Protein AF-A0AA36NJL8-F1 (afdb_monomer_lite)

Radius of gyration: 35.51 Å; chains: 1; bounding box: 96×66×99 Å

Organism: NCBI:txid2562239

Foldseek 3Di:
DDDDDDDDDDDDDDDDDDDDDPPPDPDPPDPPDPPPPPPVVVVVVVVVVVVVVVVPDDDPPPVNVVVVVPPDPVDPDPPPVVVVVVVVVVVVVVVVVVVVDPPPPDDPCVVVPPDDPDDPDDDPPPDDPPPDPVVVVVVVVVVVVVVVVVVVVVVVVVVVVVVPPPDDDPDDDDPDDDDDPDPDPPPPVVVVVVVVVVVVVVVVVVVVVVVCVVVPDPPPPDPPDVVVVVVVVVVVVVVVVVVVVVVVVVVVVVVVVVVVVVVVVVVVD

Sequence (269 aa):
MAPVMRLADHEVPKPPPRLGKSASVPSPAGPAGPRNVMPMSRRYDVSAEILSREVGKPRPGLQAVLRSMRRPIHEVHGLDAEHWYAAVERARSAERRRRGGVDKRPVPSWNFRGGGPLQPLAGTSRSQASAGPASLRWKLHEQLQRQEQLRRELQELQAENEVDDGQKLPALHDPFASPQYEEGKEMDEEEVLRQLDEQKQVQQRLHEKLQHLLSGRPLEKPHPNPQEQQLLAEHEELDKRLQQQMEEVRSQEEALRRLQEQAQELAAH

Secondary structure (DSSP, 8-state):
----PPPP--PPPPPPP----------------------HHHHHHHHHHHHHHHHTSPPPPHHHHHHHHTS-STT-TT--HHHHHHHHHHHHHHHHHHHT----SPPPTTTTTT-SS--------S------HHHHHHHHHHHHHHHHHHHHHHHHHHHHHHT-TT----------------------HHHHHHHHHHHHHHHHHHHHHHHHHHHTS----PPPPHHHHHHHHHHHHHHHHHHHHHHHHHHHHHHHHHHHHHHHHHHT-

pLDDT: mean 71.88, std 17.55, range [39.81, 98.44]

Structure (mmCIF, N/CA/C/O backbone):
data_AF-A0AA36NJL8-F1
#
_entry.id   AF-A0AA36NJL8-F1
#
loop_
_atom_site.group_PDB
_atom_site.id
_atom_site.type_symbol
_atom_site.label_atom_id
_atom_site.label_alt_id
_atom_site.label_comp_id
_atom_site.label_asym_id
_atom_site.label_entity_id
_atom_site.label_seq_id
_atom_site.pdbx_PDB_ins_code
_atom_site.Cartn_x
_atom_site.Cartn_y
_atom_site.Cartn_z
_atom_site.occupancy
_atom_site.B_iso_or_equiv
_atom_site.auth_seq_id
_atom_site.auth_comp_id
_atom_site.auth_asym_id
_atom_site.auth_atom_id
_atom_site.pdbx_PDB_model_num
ATOM 1 N N . MET A 1 1 ? -61.457 26.945 54.930 1.00 41.75 1 MET A N 1
ATOM 2 C CA . MET A 1 1 ? -60.919 25.713 55.548 1.00 41.75 1 MET A CA 1
ATOM 3 C C . MET A 1 1 ? -61.135 24.578 54.563 1.00 41.75 1 MET A C 1
ATOM 5 O O . MET A 1 1 ? -62.282 24.295 54.254 1.00 41.75 1 MET A O 1
ATOM 9 N N . ALA A 1 2 ? -60.065 24.022 53.992 1.00 39.81 2 ALA A N 1
ATOM 10 C CA . ALA A 1 2 ? -60.139 22.942 53.003 1.00 39.81 2 ALA A CA 1
ATOM 11 C C . ALA A 1 2 ? -59.691 21.614 53.645 1.00 39.81 2 ALA A C 1
ATOM 13 O O . ALA A 1 2 ? -58.756 21.641 54.451 1.00 39.81 2 ALA A O 1
ATOM 14 N N . PRO A 1 3 ? -60.335 20.473 53.336 1.00 58.44 3 PRO A N 1
ATOM 15 C CA . PRO A 1 3 ? -59.998 19.196 53.948 1.00 58.44 3 PRO A CA 1
ATOM 16 C C . PRO A 1 3 ? -58.775 18.562 53.273 1.00 58.44 3 PRO A C 1
ATOM 18 O O . PRO A 1 3 ? -58.681 18.480 52.050 1.00 58.44 3 PRO A O 1
ATOM 21 N N . VAL A 1 4 ? -57.843 18.092 54.101 1.00 59.09 4 VAL A N 1
ATOM 22 C CA . VAL A 1 4 ? -56.654 17.334 53.700 1.00 59.09 4 VAL A CA 1
ATOM 23 C C . VAL A 1 4 ? -57.072 15.890 53.415 1.00 59.09 4 VAL A C 1
ATOM 25 O O . VAL A 1 4 ? -57.457 15.158 54.326 1.00 59.09 4 VAL A O 1
ATOM 28 N N . MET A 1 5 ? -57.009 15.479 52.150 1.00 56.91 5 MET A N 1
ATOM 29 C CA . MET A 1 5 ? -57.207 14.087 51.736 1.00 56.91 5 MET A CA 1
ATOM 30 C C . MET A 1 5 ? -55.935 13.279 52.026 1.00 56.91 5 MET A C 1
ATOM 32 O O . MET A 1 5 ? -54.874 13.558 51.470 1.00 56.91 5 MET A O 1
ATOM 36 N N . ARG A 1 6 ? -56.041 12.284 52.915 1.00 58.75 6 ARG A N 1
ATOM 37 C CA . ARG A 1 6 ? -54.997 11.276 53.157 1.00 58.75 6 ARG A CA 1
ATOM 38 C C . ARG A 1 6 ? -54.969 10.2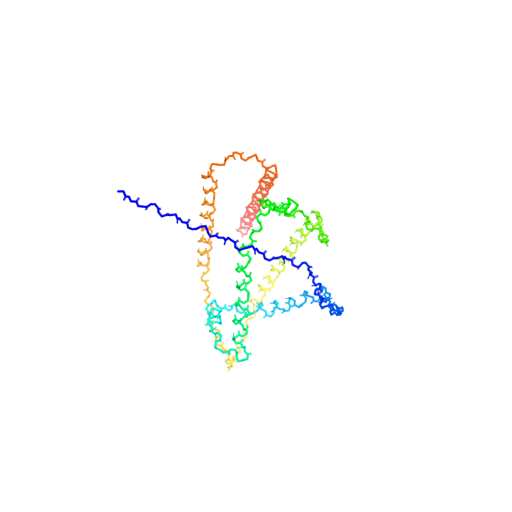89 51.988 1.00 58.75 6 ARG A C 1
ATOM 40 O O . ARG A 1 6 ? -55.984 9.659 51.703 1.00 58.75 6 ARG A O 1
ATOM 47 N N . LEU A 1 7 ? -53.811 10.152 51.343 1.00 56.12 7 LEU A N 1
ATOM 48 C CA . LEU A 1 7 ? -53.540 9.060 50.411 1.00 56.12 7 LEU A CA 1
ATOM 49 C C . LEU A 1 7 ? -53.473 7.736 51.179 1.00 56.12 7 LEU A C 1
ATOM 51 O O . LEU A 1 7 ? -52.820 7.650 52.215 1.00 56.12 7 LEU A O 1
ATOM 55 N N . ALA A 1 8 ? -54.179 6.738 50.655 1.00 58.03 8 ALA A N 1
ATOM 56 C CA . ALA A 1 8 ? -54.191 5.376 51.156 1.00 58.03 8 ALA A CA 1
ATOM 57 C C . ALA A 1 8 ? -52.847 4.684 50.890 1.00 58.03 8 ALA A C 1
ATOM 59 O O . ALA A 1 8 ? -52.315 4.740 49.779 1.00 58.03 8 ALA A O 1
ATOM 60 N N . ASP A 1 9 ? -52.332 4.015 51.918 1.00 56.25 9 ASP A N 1
ATOM 61 C CA . ASP A 1 9 ? -51.156 3.159 51.854 1.00 56.25 9 ASP A CA 1
ATOM 62 C C . ASP A 1 9 ? -51.439 1.954 50.946 1.00 56.25 9 ASP A C 1
ATOM 64 O O . ASP A 1 9 ? -52.259 1.086 51.252 1.00 56.25 9 ASP A O 1
ATOM 68 N N . HIS A 1 10 ? -50.767 1.903 49.795 1.00 57.06 10 HIS A N 1
ATOM 69 C CA . HIS A 1 10 ? -50.763 0.726 48.936 1.00 57.06 10 HIS A CA 1
ATOM 70 C C . HIS A 1 10 ? -49.845 -0.341 49.544 1.00 57.06 10 HIS A C 1
ATOM 72 O O . HIS A 1 10 ? -48.619 -0.248 49.460 1.00 57.06 10 HIS A O 1
ATOM 78 N N . GLU A 1 11 ? -50.447 -1.374 50.136 1.00 58.50 11 GLU A N 1
ATOM 79 C CA . GLU A 1 11 ? -49.746 -2.599 50.517 1.00 58.50 11 GLU A CA 1
ATOM 80 C C . GLU A 1 11 ? -49.084 -3.240 49.288 1.00 58.50 11 GLU A C 1
ATOM 82 O O . GLU A 1 11 ? -49.734 -3.626 48.314 1.00 58.50 11 GLU A O 1
ATOM 87 N N . VAL A 1 12 ? -47.758 -3.353 49.341 1.00 69.75 12 VAL A N 1
ATOM 88 C CA . VAL A 1 12 ? -46.950 -4.036 48.331 1.00 69.75 12 VAL A CA 1
ATOM 89 C C . VAL A 1 12 ? -47.091 -5.551 48.538 1.00 69.75 12 VAL A C 1
ATOM 91 O O . VAL A 1 12 ? -46.728 -6.048 49.608 1.00 69.75 12 VAL A O 1
ATOM 94 N N . PRO A 1 13 ? -47.576 -6.323 47.546 1.00 63.59 13 PRO A N 1
ATOM 95 C CA . PRO A 1 13 ? -47.747 -7.760 47.700 1.00 63.59 13 PRO A CA 1
ATOM 96 C C . PRO A 1 13 ? -46.393 -8.464 47.856 1.00 63.59 13 PRO A C 1
ATOM 98 O O . PRO A 1 13 ? -45.472 -8.317 47.048 1.00 63.59 13 PRO A O 1
ATOM 101 N N . LYS A 1 14 ? -46.292 -9.257 48.924 1.00 69.25 14 LYS A N 1
ATOM 102 C CA . LYS A 1 14 ? -45.127 -10.069 49.285 1.00 69.25 14 LYS A CA 1
ATOM 103 C C . LYS A 1 14 ? -44.847 -11.111 48.185 1.00 69.25 14 LYS A C 1
ATOM 105 O O . LYS A 1 14 ? -45.750 -11.879 47.851 1.00 69.25 14 LYS A O 1
ATOM 110 N N . PRO A 1 15 ? -43.625 -11.186 47.623 1.00 68.94 15 PRO A N 1
ATOM 111 C CA . PRO A 1 15 ? -43.312 -12.174 46.598 1.00 68.94 15 PRO A CA 1
ATOM 112 C C . PRO A 1 15 ? -43.313 -13.597 47.184 1.00 68.94 15 PRO A C 1
ATOM 114 O O . PRO A 1 15 ? -42.881 -13.792 48.327 1.00 68.94 15 PRO A O 1
ATOM 117 N N . PRO A 1 16 ? -43.773 -14.604 46.418 1.00 68.88 16 PRO A N 1
ATOM 118 C CA . PRO A 1 16 ? -43.841 -15.981 46.885 1.00 68.88 16 PRO A CA 1
ATOM 119 C C . PRO A 1 16 ? -42.442 -16.578 47.124 1.00 68.88 16 PRO A C 1
ATOM 121 O O . PRO A 1 16 ? -41.466 -16.177 46.477 1.00 68.88 16 PRO A O 1
ATOM 124 N N . PRO A 1 17 ? -42.329 -17.559 48.038 1.00 65.19 17 PRO A N 1
ATOM 125 C CA . PRO A 1 17 ? -41.069 -18.219 48.342 1.00 65.19 17 PRO A CA 1
ATOM 126 C C . PRO A 1 17 ? -40.540 -18.966 47.113 1.00 65.19 17 PRO A C 1
ATOM 128 O O . PRO A 1 17 ? -41.226 -19.790 46.507 1.00 65.19 17 PRO A O 1
ATOM 131 N N . ARG A 1 18 ? -39.286 -18.679 46.747 1.00 54.22 18 ARG A N 1
ATOM 132 C CA . ARG A 1 18 ? -38.559 -19.389 45.691 1.00 54.22 18 ARG A CA 1
ATOM 133 C C . ARG A 1 18 ? -38.315 -20.832 46.130 1.00 54.22 18 ARG A C 1
ATOM 135 O O . ARG A 1 18 ? -37.421 -21.096 46.929 1.00 54.22 18 ARG A O 1
ATOM 142 N N . LEU A 1 19 ? -39.089 -21.764 45.579 1.00 57.84 19 LEU A N 1
ATOM 143 C CA . LEU A 1 19 ? -38.793 -23.191 45.648 1.00 57.84 19 LEU A CA 1
ATOM 144 C C . LEU A 1 19 ? -37.501 -23.463 44.867 1.00 57.84 19 LEU A C 1
ATOM 146 O O . LEU A 1 19 ? -37.481 -23.512 43.639 1.00 57.84 19 LEU A O 1
ATOM 150 N N . GLY A 1 20 ? -36.402 -23.606 45.605 1.00 54.72 20 GLY A N 1
ATOM 151 C CA . GLY A 1 20 ? -35.158 -24.155 45.093 1.00 54.72 20 GLY A CA 1
ATOM 152 C C . GLY A 1 20 ? -35.353 -25.622 44.726 1.00 54.72 20 GLY A C 1
ATOM 153 O O . GLY A 1 20 ? -35.576 -26.456 45.598 1.00 54.72 20 GLY A O 1
ATOM 154 N N . LYS A 1 21 ? -35.282 -25.915 43.428 1.00 47.66 21 LYS A N 1
ATOM 155 C CA . LYS A 1 21 ? -34.978 -27.227 42.841 1.00 47.66 21 LYS A CA 1
ATOM 156 C C . LYS A 1 21 ? -34.698 -26.995 41.361 1.00 47.66 21 LYS A C 1
ATOM 158 O O . LYS A 1 21 ? -35.569 -27.104 40.506 1.00 47.66 21 LYS A O 1
ATOM 163 N N . SER A 1 22 ? -33.462 -26.609 41.064 1.00 47.53 22 SER A N 1
ATOM 164 C CA . SER A 1 22 ? -32.904 -26.739 39.724 1.00 47.53 22 SER A CA 1
ATOM 165 C C . SER A 1 22 ? -32.832 -28.228 39.400 1.00 47.53 22 SER A C 1
ATOM 167 O O . SER A 1 22 ? -31.864 -28.905 39.745 1.00 47.53 22 SER A O 1
ATOM 169 N N . ALA A 1 23 ? -33.893 -28.742 38.781 1.00 47.00 23 ALA A N 1
ATOM 170 C CA . ALA A 1 23 ? -33.829 -29.976 38.029 1.00 47.00 23 ALA A CA 1
ATOM 171 C C . ALA A 1 23 ? -32.772 -29.770 36.938 1.00 47.00 23 ALA A C 1
ATOM 173 O O . ALA A 1 23 ? -32.955 -28.988 36.006 1.00 47.00 23 ALA A O 1
ATOM 174 N N . SER A 1 24 ? -31.629 -30.419 37.135 1.00 47.50 24 SER A N 1
ATOM 175 C CA . SER A 1 24 ? -30.619 -30.682 36.120 1.00 47.50 24 SER A CA 1
ATOM 176 C C . SER A 1 24 ? -31.322 -31.232 34.880 1.00 47.50 24 SER A C 1
ATOM 178 O O . SER A 1 24 ? -31.696 -32.403 34.848 1.00 47.50 24 SER A O 1
ATOM 180 N N . VAL A 1 25 ? -31.527 -30.386 33.872 1.00 52.81 25 VAL A N 1
ATOM 181 C CA . VAL A 1 25 ? -31.921 -30.833 32.537 1.00 52.81 25 VAL A CA 1
ATOM 182 C C . VAL A 1 25 ? -30.768 -31.697 32.017 1.00 52.81 25 VAL A C 1
ATOM 184 O O . VAL A 1 25 ? -29.655 -31.176 31.899 1.00 52.81 25 VAL A O 1
ATOM 187 N N . PRO A 1 26 ? -30.969 -32.999 31.744 1.00 49.09 26 PRO A N 1
ATOM 188 C CA . PRO A 1 26 ? -29.937 -33.806 31.118 1.00 49.09 26 PRO A CA 1
ATOM 189 C C . PRO A 1 26 ? -29.682 -33.230 29.727 1.00 49.09 26 PRO A C 1
ATOM 191 O O . PRO A 1 26 ? -30.536 -33.268 28.842 1.00 49.09 26 PRO A O 1
ATOM 194 N N . SER A 1 27 ? -28.502 -32.637 29.563 1.00 47.72 27 SER A N 1
ATOM 195 C CA . SER A 1 27 ? -27.972 -32.274 28.255 1.00 47.72 27 SER A CA 1
ATOM 196 C C . SER A 1 27 ? -27.989 -33.535 27.383 1.00 47.72 27 SER A C 1
ATOM 198 O O . SER A 1 27 ? -27.534 -34.578 27.867 1.00 47.72 27 SER A O 1
ATOM 200 N N . PRO A 1 28 ? -28.515 -33.498 26.145 1.00 51.19 28 PRO A N 1
ATOM 201 C CA . PRO A 1 28 ? -28.493 -34.650 25.261 1.00 51.19 28 PRO A CA 1
ATOM 202 C C . PRO A 1 28 ? -27.040 -34.907 24.862 1.00 51.19 28 PRO A C 1
ATOM 204 O O . PRO A 1 28 ? -26.535 -34.388 23.867 1.00 51.19 28 PRO A O 1
ATOM 207 N N . ALA A 1 29 ? -26.353 -35.705 25.674 1.00 46.56 29 ALA A N 1
ATOM 208 C CA . ALA A 1 29 ? -25.107 -36.360 25.334 1.00 46.56 29 ALA A CA 1
ATOM 209 C C . ALA A 1 29 ? -25.419 -37.417 24.268 1.00 46.56 29 ALA A C 1
ATOM 211 O O . ALA A 1 29 ? -25.433 -38.617 24.529 1.00 46.56 29 ALA A O 1
ATOM 212 N N . GLY A 1 30 ? -25.722 -36.956 23.053 1.00 50.03 30 GLY A N 1
ATOM 213 C CA . GLY A 1 30 ? -25.557 -37.790 21.878 1.00 50.03 30 GLY A CA 1
ATOM 214 C C . GLY A 1 30 ? -24.089 -38.220 21.828 1.00 50.03 30 GLY A C 1
ATOM 215 O O . GLY A 1 30 ? -23.217 -37.390 22.116 1.00 50.03 30 GLY A O 1
ATOM 216 N N . PRO A 1 31 ? -23.786 -39.490 21.515 1.00 53.88 31 PRO A N 1
ATOM 217 C CA . PRO A 1 31 ? -22.412 -39.923 21.351 1.00 53.88 31 PRO A CA 1
ATOM 218 C C . PRO A 1 31 ? -21.782 -39.023 20.293 1.00 53.88 31 PRO A C 1
ATOM 220 O O . PRO A 1 31 ? -22.221 -38.987 19.142 1.00 53.88 31 PRO A O 1
ATOM 223 N N . ALA A 1 32 ? -20.789 -38.239 20.709 1.00 53.31 32 ALA A N 1
ATOM 224 C CA . ALA A 1 32 ? -19.940 -37.499 19.802 1.00 53.31 32 ALA A CA 1
ATOM 225 C C . ALA A 1 32 ? -19.190 -38.544 18.974 1.00 53.31 32 ALA A C 1
ATOM 227 O O . ALA A 1 32 ? -18.112 -38.995 19.354 1.00 53.31 32 ALA A O 1
ATOM 228 N N . GLY A 1 33 ? -19.801 -38.966 17.863 1.00 56.34 33 GLY A N 1
ATOM 229 C CA . GLY A 1 33 ? -19.109 -39.711 16.827 1.00 56.34 33 GLY A CA 1
ATOM 230 C C . GLY A 1 33 ? -17.816 -38.967 16.498 1.00 56.34 33 GLY A C 1
ATOM 231 O O . GLY A 1 33 ? -17.786 -37.734 16.632 1.00 56.34 33 GLY A O 1
ATOM 232 N N . PRO A 1 34 ? -16.739 -39.684 16.137 1.00 59.38 34 PRO A N 1
ATOM 233 C CA . PRO A 1 34 ? -15.456 -39.064 15.854 1.00 59.38 34 PRO A CA 1
ATOM 234 C C . PRO A 1 34 ? -15.706 -37.932 14.866 1.00 59.38 34 PRO A C 1
ATOM 236 O O . PRO A 1 34 ? -16.119 -38.163 13.728 1.00 59.38 34 PRO A O 1
ATOM 239 N N . ARG A 1 35 ? -15.553 -36.688 15.339 1.00 59.75 35 ARG A N 1
ATOM 240 C CA . ARG A 1 35 ? -15.648 -35.517 14.476 1.00 59.75 35 ARG A CA 1
ATOM 241 C C . ARG A 1 35 ? -14.639 -35.792 13.382 1.00 59.75 35 ARG A C 1
ATOM 243 O O . ARG A 1 35 ? -13.458 -35.948 13.681 1.00 59.75 35 ARG A O 1
ATOM 250 N N . ASN A 1 36 ? -15.116 -35.936 12.152 1.00 61.06 36 ASN A N 1
ATOM 251 C CA . ASN A 1 36 ? -14.274 -36.192 11.000 1.00 61.06 36 ASN A CA 1
ATOM 252 C C . ASN A 1 36 ? -13.510 -34.889 10.727 1.00 61.06 36 ASN A C 1
ATOM 254 O O . ASN A 1 36 ? -13.901 -34.050 9.918 1.00 61.06 36 ASN A O 1
ATOM 258 N N . VAL A 1 37 ? -12.498 -34.628 11.557 1.00 69.50 37 VAL A N 1
ATOM 259 C CA . VAL A 1 37 ? -11.639 -33.458 11.491 1.00 69.50 37 VAL A CA 1
ATOM 260 C C . VAL A 1 37 ? -10.764 -33.714 10.280 1.00 69.50 37 VAL A C 1
ATOM 262 O O . VAL A 1 37 ? -9.724 -34.355 10.388 1.00 69.50 37 VAL A O 1
ATOM 265 N N . MET A 1 38 ? -11.214 -33.246 9.113 1.00 68.88 38 MET A N 1
ATOM 266 C CA . MET A 1 38 ? -10.410 -33.348 7.900 1.00 68.88 38 MET A CA 1
ATOM 267 C C . MET A 1 38 ? -9.015 -32.767 8.178 1.00 68.88 38 MET A C 1
ATOM 269 O O . MET A 1 38 ? -8.940 -31.698 8.811 1.00 68.88 38 MET A O 1
ATOM 273 N N . PRO A 1 39 ? -7.939 -33.450 7.743 1.00 78.12 39 PRO A N 1
ATOM 274 C CA . PRO A 1 39 ? -6.574 -32.970 7.911 1.00 78.12 39 PRO A CA 1
ATOM 275 C C . PRO A 1 39 ? -6.432 -31.578 7.292 1.00 78.12 39 PRO A C 1
ATOM 277 O O . PRO A 1 39 ? -7.069 -31.276 6.282 1.00 78.12 39 PRO A O 1
ATOM 280 N N . MET A 1 40 ? -5.629 -30.716 7.923 1.00 70.00 40 MET A N 1
ATOM 281 C CA . MET A 1 40 ? -5.522 -29.297 7.550 1.00 70.00 40 MET A CA 1
ATOM 282 C C . MET A 1 40 ? -5.161 -29.098 6.074 1.00 70.00 40 MET A C 1
ATOM 284 O O . MET A 1 40 ? -5.707 -28.188 5.465 1.00 70.00 40 MET A O 1
ATOM 288 N N . SER A 1 41 ? -4.347 -29.978 5.482 1.00 76.19 41 SER A N 1
ATOM 289 C CA . SER A 1 41 ? -4.021 -29.955 4.047 1.00 76.19 41 SER A CA 1
ATOM 290 C C . SER A 1 41 ? -5.272 -29.947 3.164 1.00 76.19 41 SER A C 1
ATOM 292 O O . SER A 1 41 ? -5.468 -29.016 2.392 1.00 76.19 41 SER A O 1
ATOM 294 N N . ARG A 1 42 ? -6.206 -30.877 3.394 1.00 75.06 42 ARG A N 1
ATOM 295 C CA . ARG A 1 42 ? -7.462 -30.953 2.630 1.00 75.06 42 ARG A CA 1
ATOM 296 C C . ARG A 1 42 ? -8.374 -29.743 2.822 1.00 75.06 42 ARG A C 1
ATOM 298 O O . ARG A 1 42 ? -9.209 -29.466 1.970 1.00 75.06 42 ARG A O 1
ATOM 305 N N . ARG A 1 43 ? -8.248 -29.012 3.934 1.00 72.88 43 ARG A N 1
ATOM 306 C CA . ARG A 1 43 ? -9.023 -27.778 4.150 1.00 72.88 43 ARG A CA 1
ATOM 307 C C . ARG A 1 43 ? -8.503 -26.632 3.286 1.00 72.88 43 ARG A C 1
ATOM 309 O O . ARG A 1 43 ? -9.309 -25.818 2.835 1.00 72.88 43 ARG A O 1
ATOM 316 N N . TYR A 1 44 ? -7.189 -26.581 3.056 1.00 78.38 44 TYR A N 1
ATOM 317 C CA . TYR A 1 44 ? -6.587 -25.609 2.147 1.00 78.38 44 TYR A CA 1
ATOM 318 C C . TYR A 1 44 ? -6.974 -25.909 0.704 1.00 78.38 44 TYR A C 1
ATOM 320 O O . TYR A 1 44 ? -7.369 -24.979 0.013 1.00 78.38 44 TYR A O 1
ATOM 328 N N . ASP A 1 45 ? -6.990 -27.181 0.303 1.00 76.62 45 ASP A N 1
ATOM 329 C CA . ASP A 1 45 ? -7.380 -27.580 -1.057 1.00 76.62 45 ASP A CA 1
ATOM 330 C C . ASP A 1 45 ? -8.825 -27.170 -1.378 1.00 76.62 45 ASP A C 1
ATOM 332 O O . ASP A 1 45 ? -9.078 -26.535 -2.395 1.00 76.62 45 ASP A O 1
ATOM 336 N N . VAL A 1 46 ? -9.767 -27.423 -0.461 1.00 73.44 46 VAL A N 1
ATOM 337 C CA . VAL A 1 46 ? -11.172 -27.001 -0.617 1.00 73.44 46 VAL A CA 1
ATOM 338 C C . VAL A 1 46 ? -11.302 -25.476 -0.666 1.00 73.44 46 VAL A C 1
ATOM 340 O O . VAL A 1 46 ? -12.076 -24.940 -1.454 1.00 73.44 46 VAL A O 1
ATOM 343 N N . SER A 1 47 ? -10.544 -24.755 0.162 1.00 70.00 47 SER A N 1
ATOM 344 C CA . SER A 1 47 ? -10.580 -23.286 0.168 1.00 70.00 47 SER A CA 1
ATOM 345 C C . SER A 1 47 ? -9.986 -22.704 -1.118 1.00 70.00 47 SER A C 1
ATOM 347 O O . SER A 1 47 ? -10.543 -21.761 -1.675 1.00 70.00 47 SER A O 1
ATOM 349 N N . ALA A 1 48 ? -8.891 -23.287 -1.610 1.00 75.38 48 ALA A N 1
ATOM 350 C CA . ALA A 1 48 ? -8.261 -22.922 -2.869 1.00 75.38 48 ALA A CA 1
ATOM 351 C C . ALA A 1 48 ? -9.172 -23.234 -4.062 1.00 75.38 48 ALA A C 1
ATOM 353 O O . ALA A 1 48 ? -9.256 -22.419 -4.969 1.00 75.38 48 ALA A O 1
ATOM 354 N N . GLU A 1 49 ? -9.903 -24.351 -4.033 1.00 77.38 49 GLU A N 1
ATOM 355 C CA . GLU A 1 49 ? -10.893 -24.719 -5.049 1.00 77.38 49 GLU A CA 1
ATOM 356 C C . GLU A 1 49 ? -12.094 -23.757 -5.070 1.00 77.38 49 GLU A C 1
ATOM 358 O O . GLU A 1 49 ? -12.574 -23.365 -6.132 1.00 77.38 49 GLU A O 1
ATOM 363 N N . ILE A 1 50 ? -12.582 -23.334 -3.900 1.00 72.38 50 ILE A N 1
ATOM 364 C CA . ILE A 1 50 ? -13.649 -22.327 -3.806 1.00 72.38 50 ILE A CA 1
ATOM 365 C C . ILE A 1 50 ? -13.160 -20.981 -4.351 1.00 72.38 50 ILE A C 1
ATOM 367 O O . ILE A 1 50 ? -13.879 -20.331 -5.106 1.00 72.38 50 ILE A O 1
ATOM 371 N N . LEU A 1 51 ? -11.937 -20.577 -3.999 1.00 69.06 51 LEU A N 1
ATOM 372 C CA . LEU A 1 51 ? -11.342 -19.333 -4.482 1.00 69.06 51 LEU A CA 1
ATOM 373 C C . LEU A 1 51 ? -11.082 -19.383 -5.991 1.00 69.06 51 LEU A C 1
ATOM 375 O O . LEU A 1 51 ? -11.445 -18.448 -6.694 1.00 69.06 51 LEU A O 1
ATOM 379 N N . SER A 1 52 ? -10.534 -20.472 -6.526 1.00 69.88 52 SER A N 1
ATOM 380 C CA . SER A 1 52 ? -10.247 -20.592 -7.961 1.00 69.88 52 SER A CA 1
ATOM 381 C C . SER A 1 52 ? -11.515 -20.590 -8.823 1.00 69.88 52 SER A C 1
ATOM 383 O O . SER A 1 52 ? -11.508 -20.010 -9.906 1.00 69.88 52 SER A O 1
ATOM 385 N N . ARG A 1 53 ? -12.641 -21.120 -8.319 1.00 66.19 53 ARG A N 1
ATOM 386 C CA . ARG A 1 53 ? -13.967 -21.013 -8.968 1.00 66.19 53 ARG A CA 1
ATOM 387 C C . ARG A 1 53 ? -14.512 -19.579 -9.051 1.00 66.19 53 ARG A C 1
ATOM 389 O O . ARG A 1 53 ? -15.447 -19.338 -9.822 1.00 66.19 53 ARG A O 1
ATOM 396 N N . GLU A 1 54 ? -13.972 -18.657 -8.257 1.00 64.12 54 GLU A N 1
ATOM 397 C CA . GLU A 1 54 ? -14.387 -17.249 -8.167 1.00 64.12 54 GLU A CA 1
ATOM 398 C C . GLU A 1 54 ? -13.386 -16.293 -8.844 1.00 64.12 54 GLU A C 1
ATOM 400 O O . GLU A 1 54 ? -13.782 -15.224 -9.299 1.00 64.12 54 GLU A O 1
ATOM 405 N N . VAL A 1 55 ? -12.109 -16.677 -8.972 1.00 63.44 55 VAL A N 1
ATOM 406 C CA . VAL A 1 55 ? -11.020 -15.814 -9.485 1.00 63.44 55 VAL A CA 1
ATOM 407 C C . VAL A 1 55 ? -11.164 -15.445 -10.974 1.00 63.44 55 VAL A C 1
ATOM 409 O O . VAL A 1 55 ? -10.590 -14.451 -11.403 1.00 63.44 55 VAL A O 1
ATOM 412 N N . GLY A 1 56 ? -11.977 -16.165 -11.754 1.00 61.47 56 GLY A N 1
ATOM 413 C CA . GLY A 1 56 ? -12.224 -15.866 -13.176 1.00 61.47 56 GLY A CA 1
ATOM 414 C C . GLY A 1 56 ? -13.590 -15.253 -13.499 1.00 61.47 56 GLY A C 1
ATOM 415 O O . GLY A 1 56 ? -13.888 -15.011 -14.666 1.00 61.47 56 GLY A O 1
ATOM 416 N N . LYS A 1 57 ? -14.460 -15.039 -12.504 1.00 72.31 57 LYS A N 1
ATOM 417 C CA . LYS A 1 57 ? -15.802 -14.492 -12.746 1.00 72.31 57 LYS A CA 1
ATOM 418 C C . LYS A 1 57 ? -15.788 -12.981 -12.517 1.00 72.31 57 LYS A C 1
ATOM 420 O O . LYS A 1 57 ? -15.284 -12.541 -11.482 1.00 72.31 57 LYS A O 1
ATOM 425 N N . PRO A 1 58 ? -16.363 -12.171 -13.425 1.00 70.19 58 PRO A N 1
ATOM 426 C CA . PRO A 1 58 ? -16.499 -10.744 -13.179 1.00 70.19 58 PRO A CA 1
ATOM 427 C C . PRO A 1 58 ? -17.295 -10.549 -11.888 1.00 70.19 58 PRO A C 1
ATOM 429 O O . PRO A 1 58 ? -18.353 -11.160 -11.703 1.00 70.19 58 PRO A O 1
ATOM 432 N N . ARG A 1 59 ? -16.771 -9.720 -10.974 1.00 67.81 59 ARG A N 1
ATOM 433 C CA . ARG A 1 59 ? -17.467 -9.404 -9.722 1.00 67.81 59 ARG A CA 1
ATOM 434 C C . ARG A 1 59 ? -18.876 -8.925 -10.079 1.00 67.81 59 ARG A C 1
ATOM 436 O O . ARG A 1 59 ? -18.993 -7.999 -10.886 1.00 67.81 59 ARG A O 1
ATOM 443 N N . PRO A 1 60 ? -19.943 -9.523 -9.519 1.00 71.25 60 PRO A N 1
ATOM 444 C CA . PRO A 1 60 ? -21.292 -9.095 -9.843 1.00 71.25 60 PRO A CA 1
ATOM 445 C C . PRO A 1 60 ? -21.415 -7.614 -9.493 1.00 71.25 60 PRO A C 1
ATOM 447 O O . PRO A 1 60 ? -21.109 -7.206 -8.370 1.00 71.25 60 PRO A O 1
ATOM 450 N N . GLY A 1 61 ? -21.827 -6.803 -10.470 1.00 77.69 61 GLY A N 1
ATOM 451 C CA . GLY A 1 61 ? -21.980 -5.368 -10.266 1.00 77.69 61 GLY A CA 1
ATOM 452 C C . GLY A 1 61 ? -22.864 -5.100 -9.049 1.00 77.69 61 GLY A C 1
ATOM 453 O O . GLY A 1 61 ? -23.829 -5.829 -8.801 1.00 77.69 61 GLY A O 1
ATOM 454 N N . LEU A 1 62 ? -22.558 -4.050 -8.284 1.00 71.12 62 LEU A N 1
ATOM 455 C CA . LEU A 1 62 ? -23.272 -3.727 -7.044 1.00 71.12 62 LEU A CA 1
ATOM 456 C C . LEU A 1 62 ? -24.796 -3.697 -7.251 1.00 71.12 62 LEU A C 1
ATOM 458 O O . LEU A 1 62 ? -25.544 -4.178 -6.407 1.00 71.12 62 LEU A O 1
ATOM 462 N N . GLN A 1 63 ? -25.270 -3.220 -8.405 1.00 70.62 63 GLN A N 1
ATOM 463 C CA . GLN A 1 63 ? -26.693 -3.255 -8.749 1.00 70.62 63 GLN A CA 1
ATOM 464 C C . GLN A 1 63 ? -27.274 -4.667 -8.909 1.00 70.62 63 GLN A C 1
ATOM 466 O O . GLN A 1 63 ? -28.432 -4.871 -8.554 1.00 70.62 63 GLN A O 1
ATOM 471 N N . ALA A 1 64 ? -26.515 -5.638 -9.422 1.00 71.69 64 ALA A N 1
ATOM 472 C CA . ALA A 1 64 ? -26.954 -7.027 -9.548 1.00 71.69 64 ALA A CA 1
ATOM 473 C C . ALA A 1 64 ? -27.091 -7.688 -8.168 1.00 71.69 64 ALA A C 1
ATOM 475 O O . ALA A 1 64 ? -28.100 -8.338 -7.897 1.00 71.69 64 ALA A O 1
ATOM 476 N N . VAL A 1 65 ? -26.134 -7.432 -7.269 1.00 70.44 65 VAL A N 1
ATOM 477 C CA . VAL A 1 65 ? -26.198 -7.863 -5.861 1.00 70.44 65 VAL A CA 1
ATOM 478 C C . VAL A 1 65 ? -27.358 -7.178 -5.139 1.00 70.44 65 VAL A C 1
ATOM 480 O O . VAL A 1 65 ? -28.147 -7.820 -4.456 1.00 70.44 65 VAL A O 1
ATOM 483 N N . LEU A 1 66 ? -27.533 -5.870 -5.326 1.00 70.31 66 LEU A N 1
ATOM 484 C CA . LEU A 1 66 ? -28.660 -5.152 -4.740 1.00 70.31 66 LEU A CA 1
ATOM 485 C C . LEU A 1 66 ? -29.996 -5.638 -5.311 1.00 70.31 66 LEU A C 1
ATOM 487 O O . LEU A 1 66 ? -30.950 -5.720 -4.554 1.00 70.31 66 LEU A O 1
ATOM 491 N N . ARG A 1 67 ? -30.095 -5.999 -6.598 1.00 66.25 67 ARG A N 1
ATOM 492 C CA . ARG A 1 67 ? -31.305 -6.612 -7.179 1.00 66.25 67 ARG A CA 1
ATOM 493 C C . ARG A 1 67 ? -31.587 -7.996 -6.602 1.00 66.25 67 ARG A C 1
ATOM 495 O O . ARG A 1 67 ? -32.750 -8.287 -6.340 1.00 66.25 67 ARG A O 1
ATOM 502 N N . SER A 1 68 ? -30.567 -8.829 -6.384 1.00 63.56 68 SER A N 1
ATOM 503 C CA . SER A 1 68 ? -30.754 -10.146 -5.763 1.00 63.56 68 SER A CA 1
ATOM 504 C C . SER A 1 68 ? -31.155 -10.027 -4.291 1.00 63.56 68 SER A C 1
ATOM 506 O O . SER A 1 68 ? -32.051 -10.742 -3.855 1.00 63.56 68 SER A O 1
ATOM 508 N N . MET A 1 69 ? -30.594 -9.060 -3.556 1.00 60.00 69 MET A N 1
ATOM 509 C CA . MET A 1 69 ? -31.006 -8.745 -2.182 1.00 60.00 69 MET A CA 1
ATOM 510 C C . MET A 1 69 ? 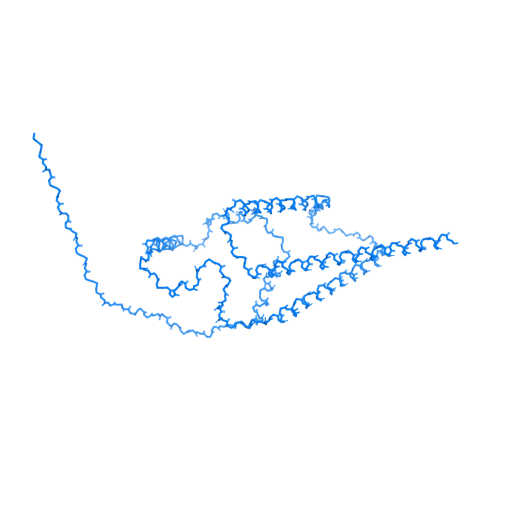-32.358 -8.020 -2.094 1.00 60.00 69 MET A C 1
ATOM 512 O O . MET A 1 69 ? -33.019 -8.087 -1.063 1.00 60.00 69 MET A O 1
ATOM 516 N N . ARG A 1 70 ? -32.768 -7.306 -3.152 1.00 60.44 70 ARG A N 1
ATOM 517 C CA . ARG A 1 70 ? -34.062 -6.609 -3.252 1.00 60.44 70 ARG A CA 1
ATOM 518 C C . ARG A 1 70 ? -35.201 -7.511 -3.705 1.00 60.44 70 ARG A C 1
ATOM 520 O O . ARG A 1 70 ? -36.333 -7.035 -3.689 1.00 60.44 70 ARG A O 1
ATOM 527 N N . ARG A 1 71 ? -34.955 -8.770 -4.096 1.00 53.81 71 ARG A N 1
ATOM 528 C CA . ARG A 1 71 ? -36.061 -9.724 -4.235 1.00 53.81 71 ARG A CA 1
ATOM 529 C C . ARG A 1 71 ? -36.694 -9.887 -2.853 1.00 53.81 71 ARG A C 1
ATOM 531 O O . ARG A 1 71 ? -36.012 -10.346 -1.936 1.00 53.81 71 ARG A O 1
ATOM 538 N N . PRO A 1 72 ? -37.969 -9.508 -2.671 1.00 53.34 72 PRO A N 1
ATOM 539 C CA . PRO A 1 72 ? -38.688 -9.892 -1.474 1.00 53.34 72 PRO A CA 1
ATOM 540 C C . PRO A 1 72 ? -38.685 -11.420 -1.399 1.00 53.34 72 PRO A C 1
ATOM 542 O O . PRO A 1 72 ? -38.665 -12.094 -2.428 1.00 53.34 72 PRO A O 1
ATOM 545 N N . ILE A 1 73 ? -38.764 -11.973 -0.192 1.00 57.97 73 ILE A N 1
ATOM 546 C CA . ILE A 1 73 ? -38.966 -13.406 0.089 1.00 57.97 73 ILE A CA 1
ATOM 547 C C . ILE A 1 73 ? -40.400 -13.832 -0.335 1.00 57.97 73 ILE A C 1
ATOM 549 O O . ILE A 1 73 ? -41.087 -14.585 0.339 1.00 57.97 73 ILE A O 1
ATOM 553 N N . HIS A 1 74 ? -40.913 -13.267 -1.423 1.00 51.28 74 HIS A N 1
ATOM 554 C CA . HIS A 1 74 ? -42.076 -13.718 -2.164 1.00 51.28 74 HIS A CA 1
ATOM 555 C C . HIS A 1 74 ? -41.434 -14.472 -3.337 1.00 51.28 74 HIS A C 1
ATOM 557 O O . HIS A 1 74 ? -40.962 -13.858 -4.279 1.00 51.28 74 HIS A O 1
ATOM 563 N N . GLU A 1 75 ? -41.142 -15.759 -3.322 1.00 54.25 75 GLU A N 1
ATOM 564 C CA . GLU A 1 75 ? -41.789 -16.905 -2.722 1.00 54.25 75 GLU A CA 1
ATOM 565 C C . GLU A 1 75 ? -40.678 -17.958 -2.602 1.00 54.25 75 GLU A C 1
ATOM 567 O O . GLU A 1 75 ? -40.251 -18.539 -3.599 1.00 54.25 75 GLU A O 1
ATOM 572 N N . VAL A 1 76 ? -40.141 -18.206 -1.406 1.00 54.69 76 VAL A N 1
ATOM 573 C CA . VAL A 1 76 ? -39.413 -19.466 -1.208 1.00 54.69 76 VAL A CA 1
ATOM 574 C C . VAL A 1 76 ? -40.486 -20.498 -0.902 1.00 54.69 76 VAL A C 1
ATOM 576 O O . VAL A 1 76 ? -40.921 -20.619 0.242 1.00 54.69 76 VAL A O 1
ATOM 579 N N . HIS A 1 77 ? -40.988 -21.176 -1.939 1.00 51.62 77 HIS A N 1
ATOM 580 C CA . HIS A 1 77 ? -41.945 -22.269 -1.773 1.00 51.62 77 HIS A CA 1
ATOM 581 C C . HIS A 1 77 ? -41.400 -23.267 -0.740 1.00 51.62 77 HIS A C 1
ATOM 583 O O . HIS A 1 77 ? -40.351 -23.874 -0.946 1.00 51.62 77 HIS A O 1
ATOM 589 N N . GLY A 1 78 ? -42.099 -23.397 0.392 1.00 61.56 78 GLY A N 1
ATOM 590 C CA . GLY A 1 78 ? -41.736 -24.302 1.488 1.00 61.56 78 GLY A CA 1
ATOM 591 C C . GLY A 1 78 ? -41.097 -23.647 2.716 1.00 61.56 78 GLY A C 1
ATOM 592 O O . GLY A 1 78 ? -40.849 -24.343 3.698 1.00 61.56 78 GLY A O 1
ATOM 593 N N . LEU A 1 79 ? -40.853 -22.333 2.711 1.00 60.12 79 LEU A N 1
ATOM 594 C CA . LEU A 1 79 ? -40.425 -21.624 3.917 1.00 60.12 79 LEU A CA 1
ATOM 595 C C . LEU A 1 79 ? -41.666 -21.189 4.697 1.00 60.12 79 LEU A C 1
ATOM 597 O O . LEU A 1 79 ? -42.366 -20.257 4.307 1.00 60.12 79 LEU A O 1
ATOM 601 N N . ASP A 1 80 ? -41.953 -21.906 5.782 1.00 74.69 80 ASP A N 1
ATOM 602 C CA . ASP A 1 80 ? -43.041 -21.574 6.693 1.00 74.69 80 ASP A CA 1
ATOM 603 C C . ASP A 1 80 ? -42.746 -20.224 7.364 1.00 74.69 80 ASP A C 1
ATOM 605 O O . ASP A 1 80 ? -41.953 -20.105 8.309 1.00 74.69 80 ASP A O 1
ATOM 609 N N . ALA A 1 81 ? -43.351 -19.182 6.797 1.00 69.62 81 ALA A N 1
ATOM 610 C CA . ALA A 1 81 ? -43.146 -17.808 7.210 1.00 69.62 81 ALA A CA 1
ATOM 611 C C . ALA A 1 81 ? -43.497 -17.621 8.691 1.00 69.62 81 ALA A C 1
ATOM 613 O O . ALA A 1 81 ? -42.790 -16.897 9.392 1.00 69.62 81 ALA A O 1
ATOM 614 N N . GLU A 1 82 ? -44.518 -18.317 9.199 1.00 76.06 82 GLU A N 1
ATOM 615 C CA . GLU A 1 82 ? -44.926 -18.220 10.601 1.00 76.06 82 GLU A CA 1
ATOM 616 C C . GLU A 1 82 ? -43.830 -18.731 11.536 1.00 76.06 82 GLU A C 1
ATOM 618 O O . GLU A 1 82 ? -43.489 -18.065 12.518 1.00 76.06 82 GLU A O 1
ATOM 623 N N . HIS A 1 83 ? -43.198 -19.857 11.199 1.00 77.38 83 HIS A N 1
ATOM 624 C CA . HIS A 1 83 ? -42.081 -20.389 11.980 1.00 77.38 83 HIS A CA 1
ATOM 625 C C . HIS A 1 83 ? -40.867 -19.456 11.970 1.00 77.38 83 HIS A C 1
ATOM 627 O O . HIS A 1 83 ? -40.207 -19.284 13.004 1.00 77.38 83 HIS A O 1
ATOM 633 N N . TRP A 1 84 ? -40.582 -18.821 10.831 1.00 76.62 84 TRP A N 1
ATOM 634 C CA . TRP A 1 84 ? -39.507 -17.837 10.729 1.00 76.62 84 TRP A CA 1
ATOM 635 C C . TRP A 1 84 ? -39.803 -16.591 11.572 1.00 76.62 84 TRP A C 1
ATOM 637 O O . TRP A 1 84 ? -38.977 -16.204 12.404 1.00 76.62 84 TRP A O 1
ATOM 647 N N . TYR A 1 85 ? -41.000 -16.011 11.450 1.00 79.38 85 TYR A N 1
ATOM 648 C CA . TYR A 1 85 ? -41.421 -14.869 12.264 1.00 79.38 85 TYR A CA 1
ATOM 649 C C . TYR A 1 85 ? -41.413 -15.204 13.762 1.00 79.38 85 TYR A C 1
ATOM 651 O O . TYR A 1 85 ? -40.918 -14.409 14.563 1.00 79.38 85 TYR A O 1
ATOM 659 N N . ALA A 1 86 ? -41.855 -16.403 14.153 1.00 79.31 86 ALA A N 1
ATOM 660 C CA . ALA A 1 86 ? -41.811 -16.871 15.537 1.00 79.31 86 ALA A CA 1
ATOM 661 C C . ALA A 1 86 ? -40.374 -17.060 16.059 1.00 79.31 86 ALA A C 1
ATOM 663 O O . ALA A 1 86 ? -40.092 -16.805 17.234 1.00 79.31 86 ALA A O 1
ATOM 664 N N . ALA A 1 87 ? -39.435 -17.506 15.220 1.00 75.38 87 ALA A N 1
ATOM 665 C CA . ALA A 1 87 ? -38.018 -17.582 15.579 1.00 75.38 87 ALA A CA 1
ATOM 666 C C . ALA A 1 87 ? -37.401 -16.183 15.752 1.00 75.38 87 ALA A C 1
ATOM 668 O O . ALA A 1 87 ? -36.700 -15.935 16.738 1.00 75.38 87 ALA A O 1
ATOM 669 N N . VAL A 1 88 ? -37.717 -15.253 14.848 1.00 78.00 88 VAL A N 1
ATOM 670 C CA . VAL A 1 88 ? -37.261 -13.858 14.913 1.00 78.00 88 VAL A CA 1
ATOM 671 C C . VAL A 1 88 ? -37.814 -13.148 16.152 1.00 78.00 88 VAL A C 1
ATOM 673 O O . VAL A 1 88 ? -37.053 -12.493 16.865 1.00 78.00 88 VAL A O 1
ATOM 676 N N . GLU A 1 89 ? -39.100 -13.307 16.478 1.00 87.50 89 GLU A N 1
ATOM 677 C CA . GLU A 1 89 ? -39.673 -12.733 17.704 1.00 87.50 89 GLU A CA 1
ATOM 678 C C . GLU A 1 89 ? -39.085 -13.361 18.971 1.00 87.50 89 GLU A C 1
ATOM 680 O O . GLU A 1 89 ? -38.772 -12.640 19.920 1.00 87.50 89 GLU A O 1
ATOM 685 N N . ARG A 1 90 ? -38.819 -14.676 18.991 1.00 83.44 90 ARG A N 1
ATOM 686 C CA . ARG A 1 90 ? -38.091 -15.308 20.108 1.00 83.44 90 ARG A CA 1
ATOM 687 C C . ARG A 1 90 ? -36.703 -14.696 20.300 1.00 83.44 90 ARG A C 1
ATOM 689 O O . ARG A 1 90 ? -36.338 -14.389 21.436 1.00 83.44 90 ARG A O 1
ATOM 696 N N . ALA A 1 91 ? -35.959 -14.464 19.218 1.00 80.31 91 ALA A N 1
ATOM 697 C CA . ALA A 1 91 ? -34.643 -13.829 19.277 1.00 80.31 91 ALA A CA 1
ATOM 698 C C . ALA A 1 91 ? -34.724 -12.373 19.772 1.00 80.31 91 ALA A C 1
ATOM 700 O O . ALA A 1 91 ? -33.995 -11.990 20.688 1.00 80.31 91 ALA A O 1
ATOM 701 N N . ARG A 1 92 ? -35.662 -11.570 19.248 1.00 84.25 92 ARG A N 1
ATOM 702 C CA . ARG A 1 92 ? -35.889 -10.189 19.716 1.00 84.25 92 ARG A CA 1
ATOM 703 C C . ARG A 1 92 ? -36.335 -10.132 21.174 1.00 84.25 92 ARG A C 1
ATOM 705 O O . ARG A 1 92 ? -35.918 -9.240 21.907 1.00 84.25 92 ARG A O 1
ATOM 712 N N . SER A 1 93 ? -37.190 -11.054 21.605 1.00 77.56 93 SER A N 1
ATOM 713 C CA . SER A 1 93 ? -37.650 -11.156 22.993 1.00 77.56 93 SER A CA 1
ATOM 714 C C . SER A 1 93 ? -36.500 -11.527 23.934 1.00 77.56 93 SER A C 1
ATOM 716 O O . SER A 1 93 ? -36.342 -10.912 24.989 1.00 77.56 93 SER A O 1
ATOM 718 N N . ALA A 1 94 ? -35.629 -12.458 23.528 1.00 75.31 94 ALA A N 1
ATOM 719 C CA . ALA A 1 94 ? -34.414 -12.792 24.269 1.00 75.31 94 ALA A CA 1
ATOM 720 C C . ALA A 1 94 ? -33.455 -11.594 24.386 1.00 75.31 94 ALA A C 1
ATOM 722 O O . ALA A 1 94 ? -32.931 -11.332 25.468 1.00 75.31 94 ALA A O 1
ATOM 723 N N . GLU A 1 95 ? -33.278 -10.823 23.313 1.00 75.19 95 GLU A N 1
ATOM 724 C CA . GLU A 1 95 ? -32.430 -9.627 23.316 1.00 75.19 95 GLU A CA 1
ATOM 725 C C . GLU A 1 95 ? -33.011 -8.501 24.188 1.00 75.19 95 GLU A C 1
ATOM 727 O O . GLU A 1 95 ? -32.295 -7.879 24.976 1.00 75.19 95 GLU A O 1
ATOM 732 N N . ARG A 1 96 ? -34.334 -8.292 24.145 1.00 78.75 96 ARG A N 1
ATOM 733 C CA . ARG A 1 96 ? -35.030 -7.361 25.051 1.00 78.75 96 ARG A CA 1
ATOM 734 C C . ARG A 1 96 ? -34.818 -7.731 26.522 1.00 78.75 96 ARG A C 1
ATOM 736 O O . ARG A 1 96 ? -34.590 -6.845 27.342 1.00 78.75 96 ARG A O 1
ATOM 743 N N . ARG A 1 97 ? -34.815 -9.028 26.855 1.00 70.06 97 ARG A N 1
ATOM 744 C CA . ARG A 1 97 ? -34.505 -9.514 28.214 1.00 70.06 97 ARG A CA 1
ATOM 745 C C . ARG A 1 97 ? -33.044 -9.280 28.614 1.00 70.06 97 ARG A C 1
ATOM 747 O O . ARG A 1 97 ? -32.786 -9.043 29.788 1.00 70.06 97 ARG A O 1
ATOM 754 N N . ARG A 1 98 ? -32.099 -9.303 27.667 1.00 68.19 98 ARG A N 1
ATOM 755 C CA . ARG A 1 98 ? -30.677 -9.004 27.926 1.00 68.19 98 ARG A CA 1
ATOM 756 C C . ARG A 1 98 ? -30.431 -7.520 28.187 1.00 68.19 98 ARG A C 1
ATOM 758 O O . ARG A 1 98 ? -29.693 -7.186 29.106 1.00 68.19 98 ARG A O 1
ATOM 765 N N . ARG A 1 99 ? -31.097 -6.627 27.446 1.00 62.50 99 ARG A N 1
ATOM 766 C CA . ARG A 1 99 ? -30.941 -5.170 27.620 1.00 62.50 99 ARG A CA 1
ATOM 767 C C . ARG A 1 99 ? -31.447 -4.637 28.967 1.00 62.50 99 ARG A C 1
ATOM 769 O O . ARG A 1 99 ? -30.964 -3.605 29.414 1.00 62.50 99 ARG A O 1
ATOM 776 N N . GLY A 1 100 ? -32.380 -5.330 29.624 1.00 58.84 100 GLY A N 1
ATOM 777 C CA . GLY A 1 100 ? -32.883 -4.961 30.958 1.00 58.84 100 GLY A CA 1
ATOM 778 C C . GLY A 1 100 ? -32.085 -5.533 32.138 1.00 58.84 100 GLY A C 1
ATOM 779 O O . GLY A 1 100 ? -32.341 -5.160 33.280 1.00 58.84 100 GLY A O 1
ATOM 780 N N . GLY A 1 101 ? -31.135 -6.436 31.882 1.00 55.41 101 GLY A N 1
ATOM 781 C CA . GLY A 1 101 ? -30.379 -7.165 32.899 1.00 55.41 101 GLY A CA 1
ATOM 782 C C . GLY A 1 101 ? -28.899 -6.805 32.904 1.00 55.41 101 GLY A C 1
ATOM 783 O O . GLY A 1 101 ? -28.062 -7.697 32.807 1.00 55.41 101 GLY A O 1
ATOM 784 N N . VAL A 1 102 ? -28.556 -5.518 33.005 1.00 58.06 102 VAL A N 1
ATOM 785 C CA . VAL A 1 102 ? -27.204 -5.152 33.450 1.00 58.06 102 VAL A CA 1
ATOM 786 C C . VAL A 1 102 ? -27.148 -5.512 34.930 1.00 58.06 102 VAL A C 1
ATOM 788 O O . VAL A 1 102 ? -27.760 -4.835 35.758 1.00 58.06 102 VAL A O 1
ATOM 791 N N . ASP A 1 103 ? -26.505 -6.633 35.256 1.00 57.78 103 ASP A N 1
ATOM 792 C CA . ASP A 1 103 ? -26.251 -7.012 36.642 1.00 57.78 103 ASP A CA 1
ATOM 793 C C . ASP A 1 103 ? -25.536 -5.840 37.332 1.00 57.78 103 ASP A C 1
ATOM 795 O O . ASP A 1 103 ? -24.421 -5.477 36.964 1.00 57.78 103 ASP A O 1
ATOM 799 N N . LYS A 1 104 ? -26.220 -5.187 38.282 1.00 60.56 104 LYS A N 1
ATOM 800 C CA . LYS A 1 104 ? -25.673 -4.041 39.028 1.00 60.56 104 LYS A CA 1
ATOM 801 C C . LYS A 1 104 ? -24.620 -4.466 40.045 1.00 60.56 104 LYS A C 1
ATOM 803 O O . LYS A 1 104 ? -24.011 -3.606 40.679 1.00 60.56 104 LYS A O 1
ATOM 808 N N . ARG A 1 105 ? -24.443 -5.772 40.268 1.00 70.62 105 ARG A N 1
ATOM 809 C CA . ARG A 1 105 ? -23.358 -6.260 41.113 1.00 70.62 105 ARG A CA 1
ATOM 810 C C . ARG A 1 105 ? -22.039 -5.807 40.485 1.00 70.62 105 ARG A C 1
ATOM 812 O O . ARG A 1 105 ? -21.887 -5.925 39.270 1.00 70.62 105 ARG A O 1
ATOM 819 N N . PRO A 1 106 ? -21.087 -5.295 41.281 1.00 65.81 106 PRO A N 1
ATOM 820 C CA . PRO A 1 106 ? -19.756 -5.026 40.766 1.00 65.81 106 PRO A CA 1
ATOM 821 C C . PRO A 1 106 ? -19.226 -6.336 40.187 1.00 65.81 106 PRO A C 1
ATOM 823 O O . PRO A 1 106 ? -19.108 -7.335 40.899 1.00 65.81 106 PRO A O 1
ATOM 826 N N . VAL A 1 107 ? -18.986 -6.357 38.876 1.00 60.53 107 VAL A N 1
ATOM 827 C CA . VAL A 1 107 ? -18.406 -7.527 38.221 1.00 60.53 107 VAL A CA 1
ATOM 828 C C . VAL A 1 107 ? -17.062 -7.775 38.914 1.00 60.53 107 VAL A C 1
ATOM 830 O O . VAL A 1 107 ? -16.254 -6.845 38.996 1.00 60.53 107 VAL A O 1
ATOM 833 N N . PRO A 1 108 ? -16.815 -8.979 39.460 1.00 60.97 108 PRO A N 1
ATOM 834 C CA . PRO A 1 108 ? -15.572 -9.258 40.157 1.00 60.97 108 PRO A CA 1
ATOM 835 C C . PRO A 1 108 ? -14.394 -8.941 39.233 1.00 60.97 108 PRO A C 1
ATOM 837 O O . PRO A 1 108 ? -14.360 -9.364 38.075 1.00 60.97 108 PRO A O 1
ATOM 840 N N . SER A 1 109 ? -13.436 -8.176 39.760 1.00 59.72 109 SER A N 1
ATOM 841 C CA . SER A 1 109 ? -12.300 -7.574 39.043 1.00 59.72 109 SER A CA 1
ATOM 842 C C . SER A 1 109 ? -11.409 -8.575 38.296 1.00 59.72 109 SER A C 1
ATOM 844 O O . SER A 1 109 ? -10.593 -8.180 37.466 1.00 59.72 109 SER A O 1
ATOM 846 N N . TRP A 1 110 ? -11.603 -9.875 38.524 1.00 60.22 110 TRP A N 1
ATOM 847 C CA . TRP A 1 110 ? -11.036 -10.955 37.723 1.00 60.22 110 TRP A CA 1
ATOM 848 C C . TRP A 1 110 ? -11.445 -10.885 36.238 1.00 60.22 110 TRP A C 1
ATOM 850 O O . TRP A 1 110 ? -10.592 -11.065 35.374 1.00 60.22 110 TRP A O 1
ATOM 860 N N . ASN A 1 111 ? -12.704 -10.553 35.917 1.00 55.34 111 ASN A N 1
ATOM 861 C CA . ASN A 1 111 ? -13.180 -10.494 34.523 1.00 55.34 111 ASN A CA 1
ATOM 862 C C . ASN A 1 111 ? -12.717 -9.234 33.768 1.00 55.34 111 ASN A C 1
ATOM 864 O O . ASN A 1 111 ? -12.797 -9.189 32.544 1.00 55.34 111 ASN A O 1
ATOM 868 N N . PHE A 1 112 ? -12.215 -8.221 34.480 1.00 52.09 112 PHE A N 1
ATOM 869 C CA . PHE A 1 112 ? -11.714 -6.975 33.892 1.00 52.09 112 PHE A CA 1
ATOM 870 C C . PHE A 1 112 ? -10.199 -6.946 33.688 1.00 52.09 112 PHE A C 1
ATOM 872 O O . PHE A 1 112 ? -9.671 -5.956 33.186 1.00 52.09 112 PHE A O 1
ATOM 879 N N . ARG A 1 113 ? -9.487 -8.044 33.966 1.00 55.00 113 ARG A N 1
ATOM 880 C CA . ARG A 1 113 ? -8.067 -8.159 33.594 1.00 55.00 113 ARG A CA 1
ATOM 881 C C . ARG A 1 113 ? -7.823 -8.189 32.073 1.00 55.00 113 ARG A C 1
ATOM 883 O O . ARG A 1 113 ? -6.669 -8.201 31.671 1.00 55.00 113 ARG A O 1
ATOM 890 N N . GLY A 1 114 ? -8.869 -8.163 31.238 1.00 46.31 114 GLY A N 1
ATOM 891 C CA . GLY A 1 114 ? -8.763 -8.194 29.773 1.00 46.31 114 GLY A CA 1
ATOM 892 C C . GLY A 1 114 ? -9.402 -7.024 29.013 1.00 46.31 114 GLY A C 1
ATOM 893 O O . GLY A 1 114 ? -9.701 -7.203 27.838 1.00 46.31 114 GLY A O 1
ATOM 894 N N . GLY A 1 115 ? -9.671 -5.866 29.632 1.00 42.97 115 GLY A N 1
ATOM 895 C CA . GLY A 1 115 ? -10.427 -4.808 28.939 1.00 42.97 115 GLY A CA 1
ATOM 896 C C . GLY A 1 115 ? -10.264 -3.381 29.458 1.00 42.97 115 GLY A C 1
ATOM 897 O O . GLY A 1 115 ? -11.244 -2.645 29.502 1.00 42.97 115 GLY A O 1
ATOM 898 N N . GLY A 1 116 ? -9.049 -2.986 29.847 1.00 50.19 116 GLY A N 1
ATOM 899 C CA . GLY A 1 116 ? -8.635 -1.580 29.728 1.00 50.19 116 GLY A CA 1
ATOM 900 C C . GLY A 1 116 ? -8.449 -1.204 28.247 1.00 50.19 116 GLY A C 1
ATOM 901 O O . GLY A 1 116 ? -8.453 -2.101 27.400 1.00 50.19 116 GLY A O 1
ATOM 902 N N . PRO A 1 117 ? -8.318 0.090 27.902 1.00 48.56 117 PRO A N 1
ATOM 903 C CA . PRO A 1 117 ? -8.275 0.545 26.513 1.00 48.56 117 PRO A CA 1
ATOM 904 C C . PRO A 1 117 ? -7.164 -0.176 25.739 1.00 48.56 117 PRO A C 1
ATOM 906 O O . PRO A 1 117 ? -5.993 -0.021 26.063 1.00 48.56 117 PRO A O 1
ATOM 909 N N . LEU A 1 118 ? -7.579 -0.993 24.763 1.00 53.41 118 LEU A N 1
ATOM 910 C CA . LEU A 1 118 ? -6.810 -1.535 23.636 1.00 53.41 118 LEU A CA 1
ATOM 911 C C . LEU A 1 118 ? -5.289 -1.613 23.861 1.00 53.41 118 LEU A C 1
ATOM 913 O O . LEU A 1 118 ? -4.520 -0.925 23.197 1.00 53.41 118 LEU A O 1
ATOM 917 N N . GLN A 1 119 ? -4.850 -2.492 24.762 1.00 49.75 119 GLN A N 1
ATOM 918 C CA . GLN A 1 119 ? -3.503 -3.050 24.664 1.00 49.75 119 GLN A CA 1
ATOM 919 C C . GLN A 1 119 ? -3.566 -4.326 23.813 1.00 49.75 119 GLN A C 1
ATOM 921 O O . GLN A 1 119 ? -4.507 -5.112 23.977 1.00 49.75 119 GLN A O 1
ATOM 926 N N . PRO A 1 120 ? -2.611 -4.546 22.889 1.00 46.28 120 PRO A N 1
ATOM 927 C CA . PRO A 1 120 ? -2.55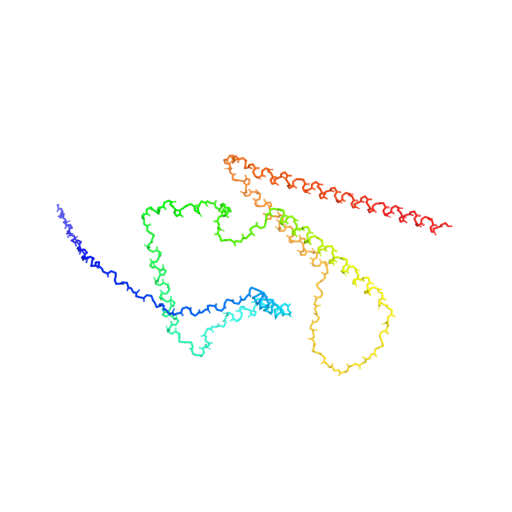5 -5.768 22.102 1.00 46.28 120 PRO A CA 1
ATOM 928 C C . PRO A 1 120 ? -2.454 -6.972 23.042 1.00 46.28 120 PRO A C 1
ATOM 930 O O . PRO A 1 120 ? -1.628 -7.015 23.952 1.00 46.28 120 PRO A O 1
ATOM 933 N N . LEU A 1 121 ? -3.354 -7.930 22.832 1.00 44.22 121 LEU A N 1
ATOM 934 C CA . LEU A 1 121 ? -3.541 -9.128 23.641 1.00 44.22 121 LEU A CA 1
ATOM 935 C C . LEU A 1 121 ? -2.246 -9.966 23.689 1.00 44.22 121 LEU A C 1
ATOM 937 O O . LEU A 1 121 ? -1.985 -10.788 22.812 1.00 44.22 121 LEU A O 1
ATOM 941 N N . ALA A 1 122 ? -1.447 -9.799 24.740 1.00 46.41 122 ALA A N 1
ATOM 942 C CA . ALA A 1 122 ? -0.471 -10.797 25.146 1.00 46.41 122 ALA A CA 1
ATOM 943 C C . ALA A 1 122 ? -1.209 -11.889 25.936 1.00 46.41 122 ALA A C 1
ATOM 945 O O . ALA A 1 122 ? -1.686 -11.646 27.043 1.00 46.41 122 ALA A O 1
ATOM 946 N N . GLY A 1 123 ? -1.311 -13.095 25.371 1.00 43.75 123 GLY A N 1
ATOM 947 C CA . GLY A 1 123 ? -1.612 -14.289 26.168 1.00 43.75 123 GLY A CA 1
ATOM 948 C C . GLY A 1 123 ? -2.903 -15.050 25.876 1.00 43.75 123 GLY A C 1
ATOM 949 O O . GLY A 1 123 ? -3.366 -15.777 26.751 1.00 43.75 123 GLY A O 1
ATOM 950 N N . THR A 1 124 ? -3.448 -15.019 24.655 1.00 46.47 124 THR A N 1
ATOM 951 C CA . THR A 1 124 ? -4.161 -16.210 24.150 1.00 46.47 124 THR A CA 1
ATOM 952 C C . THR A 1 124 ? -3.153 -17.338 23.938 1.00 46.47 124 THR A C 1
ATOM 954 O O . THR A 1 124 ? -2.694 -17.602 22.832 1.00 46.47 124 THR A O 1
ATOM 957 N N . SER A 1 125 ? -2.810 -18.026 25.022 1.00 45.19 125 SER A N 1
ATOM 958 C CA . SER A 1 125 ? -2.138 -19.322 25.035 1.00 45.19 125 SER A CA 1
ATOM 959 C C . SER A 1 125 ? -3.122 -20.414 24.604 1.00 45.19 125 SER A C 1
ATOM 961 O O . SER A 1 125 ? -3.518 -21.298 25.357 1.00 45.19 125 SER A O 1
ATOM 963 N N . ARG A 1 126 ? -3.515 -20.366 23.330 1.00 42.84 126 ARG A N 1
ATOM 964 C CA . ARG A 1 126 ? -3.669 -21.588 22.545 1.00 42.84 126 ARG A CA 1
ATOM 965 C C . ARG A 1 126 ? -2.378 -21.716 21.771 1.00 42.84 126 ARG A C 1
ATOM 967 O O . ARG A 1 126 ? -2.054 -20.812 21.016 1.00 42.84 126 ARG A O 1
ATOM 974 N N . SER A 1 127 ? -1.662 -22.806 22.005 1.00 46.16 127 SER A N 1
ATOM 975 C CA . SER A 1 127 ? -0.400 -23.183 21.380 1.00 46.16 127 SER A CA 1
ATOM 976 C C . SER A 1 127 ? -0.444 -23.058 19.851 1.00 46.16 127 SER A C 1
ATOM 978 O O . SER A 1 127 ? -0.647 -24.032 19.135 1.00 46.16 127 SER A O 1
ATOM 980 N N . GLN A 1 128 ? -0.265 -21.849 19.336 1.00 46.75 128 GLN A N 1
ATOM 981 C CA . GLN A 1 128 ? 0.373 -21.620 18.059 1.00 46.75 128 GLN A CA 1
ATOM 982 C C . GLN A 1 128 ? 1.808 -21.291 18.409 1.00 46.75 128 GLN A C 1
ATOM 984 O O . GLN A 1 128 ? 2.065 -20.352 19.160 1.00 46.75 128 GLN A O 1
ATOM 989 N N . ALA A 1 129 ? 2.727 -22.117 17.925 1.00 48.56 129 ALA A N 1
ATOM 990 C CA . ALA A 1 129 ? 4.143 -21.826 17.961 1.00 48.56 129 ALA A CA 1
ATOM 991 C C . ALA A 1 129 ? 4.354 -20.436 17.346 1.00 48.56 129 ALA A C 1
ATOM 993 O O . ALA A 1 129 ? 4.320 -20.277 16.126 1.00 48.56 129 ALA A O 1
ATOM 994 N N . SER A 1 130 ? 4.504 -19.418 18.195 1.00 46.78 130 SER A N 1
ATOM 995 C CA . SER A 1 130 ? 4.964 -18.105 17.781 1.00 46.78 130 SER A CA 1
ATOM 996 C C . SER A 1 130 ? 6.393 -18.316 17.317 1.00 46.78 130 SER A C 1
ATOM 998 O O . SER A 1 130 ? 7.321 -18.414 18.123 1.00 46.78 130 SER A O 1
ATOM 1000 N N . ALA A 1 131 ? 6.554 -18.503 16.014 1.00 55.75 131 ALA A N 1
ATOM 1001 C CA . ALA A 1 131 ? 7.859 -18.546 15.401 1.00 55.75 131 ALA A CA 1
ATOM 1002 C C . ALA A 1 131 ? 8.544 -17.223 15.781 1.00 55.75 131 ALA A C 1
ATOM 1004 O O . ALA A 1 131 ? 7.993 -16.153 15.523 1.00 55.75 131 ALA A O 1
ATOM 1005 N N . GLY A 1 132 ? 9.650 -17.309 16.526 1.00 68.38 132 GLY A N 1
ATOM 1006 C CA . GLY A 1 132 ? 10.272 -16.149 17.165 1.00 68.38 132 GLY A CA 1
ATOM 1007 C C . GLY A 1 132 ? 10.647 -15.049 16.163 1.00 68.38 132 GLY A C 1
ATOM 1008 O O . GLY A 1 132 ? 10.595 -15.269 14.953 1.00 68.38 132 GLY A O 1
ATOM 1009 N N . PRO A 1 133 ? 11.092 -13.872 16.631 1.00 67.38 133 PRO A N 1
ATOM 1010 C CA . PRO A 1 133 ? 11.465 -12.754 15.757 1.00 67.38 133 PRO A CA 1
ATOM 1011 C C . PRO A 1 133 ? 12.481 -13.143 14.665 1.00 67.38 133 PRO A C 1
ATOM 1013 O O . PRO A 1 133 ? 12.431 -12.613 13.559 1.00 67.38 133 PRO A O 1
ATOM 1016 N N . ALA A 1 134 ? 13.336 -14.139 14.920 1.00 65.88 134 ALA A N 1
ATOM 1017 C CA . ALA A 1 134 ? 14.227 -14.724 13.917 1.00 65.88 134 ALA A CA 1
ATOM 1018 C C . ALA A 1 134 ? 13.482 -15.417 12.754 1.00 65.88 134 ALA A C 1
ATOM 1020 O O . ALA A 1 134 ? 13.892 -15.303 11.604 1.00 65.88 134 ALA A O 1
ATOM 1021 N N . SER A 1 135 ? 12.359 -16.087 13.022 1.00 76.62 135 SER A N 1
ATOM 1022 C CA . SER A 1 135 ? 11.537 -16.722 11.987 1.00 76.62 135 SER A CA 1
ATOM 1023 C C . SER A 1 135 ? 10.747 -15.707 11.163 1.00 76.62 135 SER A C 1
ATOM 1025 O O . SER A 1 135 ? 10.555 -15.925 9.971 1.00 76.62 135 SER A O 1
ATOM 1027 N N . LEU A 1 136 ? 10.330 -14.585 11.757 1.00 74.00 136 LEU A N 1
ATOM 1028 C CA . LEU A 1 136 ? 9.724 -13.487 10.997 1.00 74.00 136 LEU A CA 1
ATOM 1029 C C . LEU A 1 136 ? 10.741 -12.831 10.059 1.00 74.00 136 LEU A C 1
ATOM 1031 O O . LEU A 1 136 ? 10.419 -12.587 8.902 1.00 74.00 136 LEU A O 1
ATOM 1035 N N . ARG A 1 137 ? 11.982 -12.626 10.520 1.00 81.19 137 ARG A N 1
ATOM 1036 C CA . ARG A 1 137 ? 13.081 -12.127 9.677 1.00 81.19 137 ARG A CA 1
ATOM 1037 C C . ARG A 1 137 ? 13.406 -13.085 8.532 1.00 81.19 137 ARG A C 1
ATOM 1039 O O . ARG A 1 137 ? 13.554 -12.636 7.402 1.00 81.19 137 ARG A O 1
ATOM 1046 N N . TRP A 1 138 ? 13.447 -14.390 8.807 1.00 84.44 138 TRP A N 1
ATOM 1047 C CA . TRP A 1 138 ? 13.619 -15.411 7.771 1.00 84.44 138 TRP A CA 1
ATOM 1048 C C . TRP A 1 138 ? 12.489 -15.372 6.737 1.00 84.44 138 TRP A C 1
ATOM 1050 O O . TRP A 1 138 ? 12.762 -15.298 5.547 1.00 84.44 138 TRP A O 1
ATOM 1060 N N . LYS A 1 139 ? 11.225 -15.333 7.180 1.00 89.06 139 LYS A N 1
ATOM 1061 C CA . LYS A 1 139 ? 10.066 -15.248 6.277 1.00 89.06 139 LYS A CA 1
ATOM 1062 C C . LYS A 1 139 ? 10.047 -13.968 5.448 1.00 89.06 139 LYS A C 1
ATOM 1064 O O . LYS A 1 139 ? 9.645 -14.014 4.293 1.00 89.06 139 LYS A O 1
ATOM 1069 N N . LEU A 1 140 ? 10.474 -12.839 6.016 1.00 91.75 140 LEU A N 1
ATOM 1070 C CA . LEU A 1 140 ? 10.597 -11.582 5.278 1.00 91.75 140 LEU A CA 1
ATOM 1071 C C . LEU A 1 140 ? 11.671 -11.688 4.189 1.00 91.75 140 LEU A C 1
ATOM 1073 O O . LEU A 1 140 ? 11.444 -11.262 3.061 1.00 91.75 140 LEU A O 1
ATOM 1077 N N . HIS A 1 141 ? 12.816 -12.292 4.512 1.00 93.44 141 HIS A N 1
ATOM 1078 C CA . HIS A 1 141 ? 13.890 -12.514 3.549 1.00 93.44 141 HIS A CA 1
ATOM 1079 C C . HIS A 1 141 ? 13.468 -13.488 2.439 1.00 93.44 141 HIS A C 1
ATOM 1081 O O . HIS A 1 141 ? 13.672 -13.207 1.264 1.00 93.44 141 HIS A O 1
ATOM 1087 N N . GLU A 1 142 ? 12.788 -14.575 2.805 1.00 95.06 142 GLU A N 1
ATOM 1088 C CA . GLU A 1 142 ? 12.200 -15.541 1.873 1.00 95.06 142 GLU A CA 1
ATOM 1089 C C . GLU A 1 142 ? 11.152 -14.882 0.959 1.00 95.06 142 GLU A C 1
ATOM 1091 O O . GLU A 1 142 ? 11.106 -15.150 -0.241 1.00 95.06 142 GLU A O 1
ATOM 1096 N N . GLN A 1 143 ? 10.340 -13.965 1.494 1.00 93.50 143 GLN A N 1
ATOM 1097 C CA . GLN A 1 143 ? 9.362 -13.221 0.704 1.00 93.50 143 GLN A CA 1
ATOM 1098 C C . GLN A 1 143 ? 10.029 -12.242 -0.273 1.00 93.50 143 GLN A C 1
ATOM 1100 O O . GLN A 1 143 ? 9.596 -12.158 -1.422 1.00 93.50 143 GLN A O 1
ATOM 1105 N N . LEU A 1 144 ? 11.082 -11.537 0.154 1.00 95.12 144 LEU A N 1
ATOM 1106 C CA . LEU A 1 144 ? 11.876 -10.656 -0.710 1.00 95.12 144 LEU A CA 1
ATOM 1107 C C . LEU A 1 144 ? 12.540 -11.440 -1.845 1.00 95.12 144 LEU A C 1
ATOM 1109 O O . LEU A 1 144 ? 12.406 -11.067 -3.007 1.00 95.12 144 LEU A O 1
ATOM 1113 N N . GLN A 1 145 ? 13.166 -12.572 -1.525 1.00 95.06 145 GLN A N 1
ATOM 1114 C CA . GLN A 1 145 ? 13.805 -13.435 -2.516 1.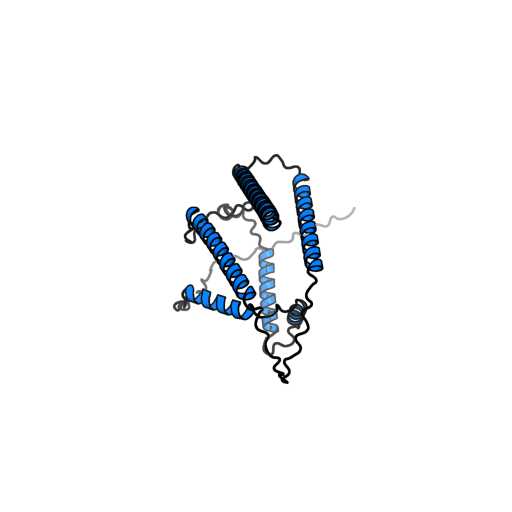00 95.06 145 GLN A CA 1
ATOM 1115 C C . GLN A 1 145 ? 12.791 -13.968 -3.539 1.00 95.06 145 GLN A C 1
ATOM 1117 O O . GLN A 1 145 ? 13.053 -13.976 -4.742 1.00 95.06 145 GLN A O 1
ATOM 1122 N N . ARG A 1 146 ? 11.591 -14.347 -3.081 1.00 93.62 146 ARG A N 1
ATOM 1123 C CA . ARG A 1 146 ? 10.495 -14.760 -3.967 1.00 93.62 146 ARG A CA 1
ATOM 1124 C C . ARG A 1 146 ? 10.016 -13.623 -4.871 1.00 93.62 146 ARG A C 1
ATOM 1126 O O . ARG A 1 146 ? 9.646 -13.873 -6.014 1.00 93.62 146 ARG A O 1
ATOM 1133 N N . GLN A 1 147 ? 10.020 -12.385 -4.380 1.00 92.88 147 GLN A N 1
ATOM 1134 C CA . GLN A 1 147 ? 9.636 -11.219 -5.172 1.00 92.88 147 GLN A CA 1
ATOM 1135 C C . GLN A 1 147 ? 10.674 -10.897 -6.259 1.00 92.88 147 GLN A C 1
ATOM 1137 O O . GLN A 1 147 ? 10.294 -10.584 -7.386 1.00 92.88 147 GLN A O 1
ATOM 1142 N N . GLU A 1 148 ? 11.968 -11.020 -5.954 1.00 96.00 148 GLU A N 1
ATOM 1143 C CA . GLU A 1 148 ? 13.040 -10.874 -6.948 1.00 96.00 148 GLU A CA 1
ATOM 1144 C C . GLU A 1 148 ? 12.975 -11.957 -8.026 1.00 96.00 148 GLU A C 1
ATOM 1146 O O . GLU A 1 148 ? 13.143 -11.658 -9.208 1.00 96.00 148 GLU A O 1
ATOM 1151 N N . GLN A 1 149 ? 12.682 -13.200 -7.638 1.00 95.50 149 GLN A N 1
ATOM 1152 C CA . GLN A 1 149 ? 12.532 -14.301 -8.584 1.00 95.50 149 GLN A CA 1
ATOM 1153 C C . GLN A 1 149 ? 11.373 -14.056 -9.559 1.00 95.50 149 GLN A C 1
ATOM 1155 O O . GLN A 1 149 ? 11.569 -14.159 -10.766 1.00 95.50 149 GLN A O 1
ATOM 1160 N N . LEU A 1 150 ? 10.211 -13.628 -9.055 1.00 94.62 150 LEU A N 1
ATOM 1161 C CA . LEU A 1 150 ? 9.069 -13.256 -9.900 1.00 94.62 150 LEU A CA 1
ATOM 1162 C C . LEU A 1 150 ? 9.391 -12.087 -10.841 1.00 94.62 150 LEU A C 1
ATOM 1164 O O . LEU A 1 150 ? 8.920 -12.057 -11.973 1.00 94.62 150 LEU A O 1
ATOM 1168 N N . ARG A 1 151 ? 10.205 -11.123 -10.396 1.00 95.06 151 ARG A N 1
ATOM 1169 C CA . ARG A 1 151 ? 10.672 -10.027 -11.257 1.00 95.06 151 ARG A CA 1
ATOM 1170 C C . ARG A 1 151 ? 11.545 -10.526 -12.405 1.00 95.06 151 ARG A C 1
ATOM 1172 O O . ARG A 1 151 ? 11.382 -10.038 -13.517 1.00 95.06 151 ARG A O 1
ATOM 1179 N N . ARG A 1 152 ? 12.437 -11.488 -12.148 1.00 96.62 152 ARG A N 1
ATOM 1180 C CA . ARG A 1 152 ? 13.256 -12.109 -13.200 1.00 96.62 152 ARG A CA 1
ATOM 1181 C C . ARG A 1 152 ? 12.409 -12.905 -14.183 1.00 96.62 152 ARG A C 1
ATOM 1183 O O . ARG A 1 152 ? 12.599 -12.730 -15.375 1.00 96.62 152 ARG A O 1
ATOM 1190 N N . GLU A 1 153 ? 11.452 -13.694 -13.698 1.00 95.25 153 GLU A N 1
ATOM 1191 C CA . GLU A 1 153 ? 10.527 -14.439 -14.566 1.00 95.25 153 GLU A CA 1
ATOM 1192 C C . GLU A 1 153 ? 9.715 -13.498 -15.466 1.00 95.25 153 GLU A C 1
ATOM 1194 O O . GLU A 1 153 ? 9.573 -13.749 -16.657 1.00 95.25 153 GLU A O 1
ATOM 1199 N N . LEU A 1 154 ? 9.225 -12.371 -14.933 1.00 93.12 154 LEU A N 1
ATOM 1200 C CA . LEU A 1 154 ? 8.537 -11.367 -15.750 1.00 93.12 154 LEU A CA 1
ATOM 1201 C C . LEU A 1 154 ? 9.455 -10.739 -16.801 1.00 93.12 154 LEU A C 1
ATOM 1203 O O . LEU A 1 154 ? 9.019 -10.513 -17.925 1.00 93.12 154 LEU A O 1
ATOM 1207 N N . GLN A 1 155 ? 10.709 -10.462 -16.447 1.00 92.62 155 GLN A N 1
ATOM 1208 C CA . GLN A 1 155 ? 11.685 -9.905 -17.378 1.00 92.62 155 GLN A CA 1
ATOM 1209 C C . GLN A 1 155 ? 12.066 -10.912 -18.475 1.00 92.62 155 GLN A C 1
ATOM 1211 O O . GLN A 1 155 ? 12.223 -10.525 -19.629 1.00 92.62 155 GLN A O 1
ATOM 1216 N N . GLU A 1 156 ? 12.170 -12.196 -18.134 1.00 93.31 156 GLU A N 1
ATOM 1217 C CA . GLU A 1 156 ? 12.408 -13.287 -19.084 1.00 93.31 156 GLU A CA 1
ATOM 1218 C C . GLU A 1 156 ? 11.223 -13.450 -20.043 1.00 93.31 156 GLU A C 1
ATOM 1220 O O . GLU A 1 156 ? 11.424 -13.467 -21.251 1.00 93.31 156 GLU A O 1
ATOM 1225 N N . LEU A 1 157 ? 9.984 -13.427 -19.538 1.00 85.00 157 LEU A N 1
ATOM 1226 C CA . LEU A 1 157 ? 8.782 -13.453 -20.379 1.00 85.00 157 LEU A CA 1
ATOM 1227 C C . LEU A 1 157 ? 8.656 -12.216 -21.278 1.00 85.00 157 LEU A C 1
ATOM 1229 O O . LEU A 1 157 ? 8.154 -12.314 -22.394 1.00 85.00 157 LEU A O 1
ATOM 1233 N N . GLN A 1 158 ? 9.084 -11.040 -20.817 1.00 82.88 158 GLN A N 1
ATOM 1234 C CA . GLN A 1 158 ? 9.136 -9.849 -21.670 1.00 82.88 158 GLN A CA 1
ATOM 1235 C C . GLN A 1 158 ? 10.177 -10.008 -22.782 1.00 82.88 158 GLN A C 1
ATOM 1237 O O . GLN A 1 158 ? 9.872 -9.713 -23.934 1.00 82.88 158 GLN A O 1
ATOM 1242 N N . ALA A 1 159 ? 11.357 -10.545 -22.464 1.00 83.56 159 ALA A N 1
ATOM 1243 C CA . ALA A 1 159 ? 12.396 -10.816 -23.451 1.00 83.56 159 ALA A CA 1
ATOM 1244 C C . ALA A 1 159 ? 11.986 -11.905 -24.460 1.00 83.56 159 ALA A C 1
ATOM 1246 O O . ALA A 1 159 ? 12.317 -11.793 -25.635 1.00 83.56 159 ALA A O 1
ATOM 1247 N N . GLU A 1 160 ? 11.241 -12.933 -24.041 1.00 79.69 160 GLU A N 1
ATOM 1248 C CA . GLU A 1 160 ? 10.707 -13.953 -24.954 1.00 79.69 160 GLU A CA 1
ATOM 1249 C C . GLU A 1 160 ? 9.647 -13.383 -25.909 1.00 79.69 160 GLU A C 1
ATOM 1251 O O . GLU A 1 160 ? 9.616 -13.769 -27.076 1.00 79.69 160 GLU A O 1
ATOM 1256 N N . ASN A 1 161 ? 8.824 -12.430 -25.458 1.00 69.38 161 ASN A N 1
ATOM 1257 C CA . ASN A 1 161 ? 7.825 -11.788 -26.318 1.00 69.38 161 ASN A CA 1
ATOM 1258 C C . ASN A 1 161 ? 8.443 -10.803 -27.328 1.00 69.38 161 ASN A C 1
ATOM 1260 O O . ASN A 1 161 ? 7.925 -10.683 -28.434 1.00 69.38 161 ASN A O 1
ATOM 1264 N N . GLU A 1 162 ? 9.564 -10.144 -27.010 1.00 66.19 162 GLU A N 1
ATOM 1265 C CA . GLU A 1 162 ? 10.254 -9.249 -27.960 1.00 66.19 162 GLU A CA 1
ATOM 1266 C C . GLU A 1 162 ? 10.963 -9.996 -29.111 1.00 66.19 162 GLU A C 1
ATOM 1268 O O . GLU A 1 162 ? 11.341 -9.382 -30.109 1.00 66.19 162 GLU A O 1
ATOM 1273 N N . VAL A 1 163 ? 11.134 -11.321 -29.018 1.00 58.50 163 VAL A N 1
ATOM 1274 C CA . VAL A 1 163 ? 11.823 -12.124 -30.049 1.00 58.50 163 VAL A CA 1
ATOM 1275 C C . VAL A 1 163 ? 10.865 -12.666 -31.128 1.00 58.50 163 VAL A C 1
ATOM 1277 O O . VAL A 1 163 ? 11.340 -13.116 -32.173 1.00 58.50 163 VAL A O 1
ATOM 1280 N N . ASP A 1 164 ? 9.539 -12.562 -30.956 1.00 49.84 164 ASP A N 1
ATOM 1281 C CA . ASP A 1 164 ? 8.547 -13.129 -31.895 1.00 49.84 164 ASP A CA 1
ATOM 1282 C C . ASP A 1 164 ? 7.753 -12.094 -32.725 1.00 49.84 164 ASP A C 1
ATOM 1284 O O . ASP A 1 164 ? 6.762 -12.425 -33.372 1.00 49.84 164 ASP A O 1
ATOM 1288 N N . ASP A 1 165 ? 8.227 -10.846 -32.828 1.00 51.44 165 ASP A N 1
ATOM 1289 C CA . ASP A 1 165 ? 7.648 -9.813 -33.718 1.00 51.44 165 ASP A CA 1
ATOM 1290 C C . ASP A 1 165 ? 8.089 -9.947 -35.199 1.00 51.44 165 ASP A C 1
ATOM 1292 O O . ASP A 1 165 ? 8.097 -8.996 -35.988 1.00 51.44 165 ASP A O 1
ATOM 1296 N N . GLY A 1 166 ? 8.475 -11.159 -35.611 1.00 48.34 166 GLY A N 1
ATOM 1297 C CA . GLY A 1 166 ? 8.979 -11.457 -36.955 1.00 48.34 166 GLY A CA 1
ATOM 1298 C C . GLY A 1 166 ? 8.086 -12.352 -37.817 1.00 48.34 166 GLY A C 1
ATOM 1299 O O . GLY A 1 166 ? 8.269 -12.387 -39.039 1.00 48.34 166 GLY A O 1
ATOM 1300 N N . GLN A 1 167 ? 7.117 -13.079 -37.248 1.00 46.66 167 GLN A N 1
ATOM 1301 C CA . GLN A 1 167 ? 6.289 -14.006 -38.026 1.00 46.66 167 GLN A CA 1
ATOM 1302 C C . GLN A 1 167 ? 4.918 -13.419 -38.356 1.00 46.66 167 GLN A C 1
ATOM 1304 O O . GLN A 1 167 ? 3.917 -13.600 -37.673 1.00 46.66 167 GLN A O 1
ATOM 1309 N N . LYS A 1 168 ? 4.888 -12.749 -39.510 1.00 51.00 168 LYS A N 1
ATOM 1310 C CA . LYS A 1 168 ? 3.696 -12.387 -40.281 1.00 51.00 168 LYS A CA 1
ATOM 1311 C C . LYS A 1 168 ? 2.791 -13.617 -40.477 1.00 51.00 168 LYS A C 1
ATOM 1313 O O . LYS A 1 168 ? 2.974 -14.379 -41.426 1.00 51.00 168 LYS A O 1
ATOM 1318 N N . LEU A 1 169 ? 1.815 -13.803 -39.588 1.00 47.41 169 LEU A N 1
ATOM 1319 C CA . LEU A 1 169 ? 0.786 -14.833 -39.721 1.00 47.41 169 LEU A CA 1
ATOM 1320 C C . LEU A 1 169 ? -0.035 -14.585 -41.003 1.00 47.41 169 LEU A C 1
ATOM 1322 O O . LEU A 1 169 ? -0.509 -13.466 -41.227 1.00 47.41 169 LEU A O 1
ATOM 1326 N N . PRO A 1 170 ? -0.208 -15.594 -41.875 1.00 52.81 170 PRO A N 1
ATOM 1327 C CA . PRO A 1 170 ? -1.067 -15.471 -43.040 1.00 52.81 170 PRO A CA 1
ATOM 1328 C C . PRO A 1 170 ? -2.528 -15.382 -42.593 1.00 52.81 170 PRO A C 1
ATOM 1330 O O . PRO A 1 170 ? -3.007 -16.206 -41.817 1.00 52.81 170 PRO A O 1
ATOM 1333 N N . ALA A 1 171 ? -3.230 -14.376 -43.113 1.00 53.72 171 ALA A N 1
ATOM 1334 C CA . ALA A 1 171 ? -4.657 -14.173 -42.919 1.00 53.72 171 ALA A CA 1
ATOM 1335 C C . ALA A 1 171 ? -5.443 -15.415 -43.371 1.00 53.72 171 ALA A C 1
ATOM 1337 O O . ALA A 1 171 ? -5.676 -15.611 -44.566 1.00 53.72 171 ALA A O 1
ATOM 1338 N N . LEU A 1 172 ? -5.847 -16.252 -42.414 1.00 54.25 172 LEU A N 1
ATOM 1339 C CA . LEU A 1 172 ? -6.813 -17.316 -42.638 1.00 54.25 172 LEU A CA 1
ATOM 1340 C C . LEU A 1 172 ? -8.177 -16.830 -42.147 1.00 54.25 172 LEU A C 1
ATOM 1342 O O . LEU A 1 172 ? -8.409 -16.592 -40.967 1.00 54.25 172 LEU A O 1
ATOM 1346 N N . HIS A 1 173 ? -9.045 -16.624 -43.124 1.00 51.78 173 HIS A N 1
ATOM 1347 C CA . HIS A 1 173 ? -10.427 -16.206 -43.002 1.00 51.78 173 HIS A CA 1
ATOM 1348 C C . HIS A 1 173 ? -11.249 -17.308 -42.313 1.00 51.78 173 HIS A C 1
ATOM 1350 O O . HIS A 1 173 ? -11.431 -18.372 -42.901 1.00 51.78 173 HIS A O 1
ATOM 1356 N N . ASP A 1 174 ? -11.787 -17.043 -41.119 1.00 44.44 174 ASP A N 1
ATOM 1357 C CA . ASP A 1 174 ? -12.685 -17.964 -40.408 1.00 44.44 174 ASP A CA 1
ATOM 1358 C C . ASP A 1 174 ? -14.099 -17.348 -40.286 1.00 44.44 174 ASP A C 1
ATOM 1360 O O . ASP A 1 174 ? -14.256 -16.287 -39.678 1.00 44.44 174 ASP A O 1
ATOM 1364 N N . PRO A 1 175 ? -15.147 -17.944 -40.895 1.00 54.12 175 PRO A N 1
ATOM 1365 C CA . PRO A 1 175 ? -16.505 -17.402 -40.924 1.00 54.12 175 PRO A CA 1
ATOM 1366 C C . PRO A 1 175 ? -17.414 -18.012 -39.840 1.00 54.12 175 PRO A C 1
ATOM 1368 O O . PRO A 1 175 ? -18.578 -18.311 -40.110 1.00 54.12 175 PRO A O 1
ATOM 1371 N N . PHE A 1 176 ? -16.916 -18.213 -38.616 1.00 44.31 176 PHE A N 1
ATOM 1372 C CA . PHE A 1 176 ? -17.744 -18.673 -37.495 1.00 44.31 176 PHE A CA 1
ATOM 1373 C C . PHE A 1 176 ? -17.748 -17.659 -36.350 1.00 44.31 176 PHE A C 1
ATOM 1375 O O . PHE A 1 176 ? -16.778 -17.474 -35.620 1.00 44.31 176 PHE A O 1
ATOM 1382 N N . ALA A 1 177 ? -18.890 -16.981 -36.241 1.00 54.59 177 ALA A N 1
ATOM 1383 C CA . ALA A 1 177 ? -19.190 -15.921 -35.298 1.00 54.59 177 ALA A CA 1
ATOM 1384 C C . ALA A 1 177 ? -18.954 -16.350 -33.840 1.00 54.59 177 ALA A C 1
ATOM 1386 O O . ALA A 1 177 ? -19.710 -17.146 -33.280 1.00 54.59 177 ALA A O 1
ATOM 1387 N N . SER A 1 178 ? -17.933 -15.758 -33.222 1.00 46.81 178 SER A N 1
ATOM 1388 C CA . SER A 1 178 ? -17.852 -15.621 -31.769 1.00 46.81 178 SER A CA 1
ATOM 1389 C C . SER A 1 178 ? -18.691 -14.420 -31.311 1.00 46.81 178 SER A C 1
ATOM 1391 O O . SER A 1 178 ? -18.862 -13.465 -32.075 1.00 46.81 178 SER A O 1
ATOM 1393 N N . PRO A 1 179 ? -19.252 -14.459 -30.090 1.00 49.44 179 PRO A N 1
ATOM 1394 C CA . PRO A 1 179 ? -20.127 -13.410 -29.589 1.00 49.44 179 PRO A CA 1
ATOM 1395 C C . PRO A 1 179 ? -19.346 -12.103 -29.452 1.00 49.44 179 PRO A C 1
ATOM 1397 O O . PRO A 1 179 ? -18.193 -12.123 -29.029 1.00 49.44 179 PRO A O 1
ATOM 1400 N N . GLN A 1 180 ? -19.991 -10.982 -29.783 1.00 44.28 180 GLN A N 1
ATOM 1401 C CA . GLN A 1 180 ? -19.504 -9.633 -29.498 1.00 44.28 180 GLN A CA 1
ATOM 1402 C C . GLN A 1 180 ? -19.087 -9.534 -28.025 1.00 44.28 180 GLN A C 1
ATOM 1404 O O . GLN A 1 180 ? -19.927 -9.399 -27.135 1.00 44.28 180 GLN A O 1
ATOM 1409 N N . TYR A 1 181 ? -17.785 -9.607 -27.771 1.00 45.56 181 TYR A N 1
ATOM 1410 C CA . TYR A 1 181 ? -17.203 -8.985 -26.599 1.00 45.56 181 TYR A CA 1
ATOM 1411 C C . TYR A 1 181 ? -17.282 -7.489 -26.875 1.00 45.56 181 TYR A C 1
ATOM 1413 O O . TYR A 1 181 ? -16.695 -7.012 -27.844 1.00 45.56 181 TYR A O 1
ATOM 1421 N N . GLU A 1 182 ? -18.094 -6.774 -26.095 1.00 52.56 182 GLU A N 1
ATOM 1422 C CA . GLU A 1 182 ? -18.045 -5.318 -26.107 1.00 52.56 182 GLU A CA 1
ATOM 1423 C C . GLU A 1 182 ? -16.599 -4.910 -25.846 1.00 52.56 182 GLU A C 1
ATOM 1425 O O . GLU A 1 182 ? -16.009 -5.348 -24.855 1.00 52.56 182 GLU A O 1
ATOM 1430 N N . GLU A 1 183 ? -16.046 -4.140 -26.786 1.00 50.88 183 GLU A N 1
ATOM 1431 C CA . GLU A 1 183 ? -14.787 -3.417 -26.659 1.00 50.88 183 GLU A CA 1
ATOM 1432 C C . GLU A 1 183 ? -14.640 -2.953 -25.215 1.00 50.88 183 GLU A C 1
ATOM 1434 O O . GLU A 1 183 ? -15.386 -2.093 -24.730 1.00 50.88 183 GLU A O 1
ATOM 1439 N N . GLY A 1 184 ? -13.700 -3.577 -24.504 1.00 51.53 184 GLY A N 1
ATOM 1440 C CA . GLY A 1 184 ? -13.226 -3.031 -23.255 1.00 51.53 184 GLY A CA 1
ATOM 1441 C C . GLY A 1 184 ? -12.777 -1.622 -23.583 1.00 51.53 184 GLY A C 1
ATOM 1442 O O . GLY A 1 184 ? -11.823 -1.456 -24.331 1.00 51.53 184 GLY A O 1
ATOM 1443 N N . LYS A 1 185 ? -13.511 -0.623 -23.084 1.00 60.38 185 LYS A N 1
ATOM 1444 C CA . LYS A 1 185 ? -13.027 0.750 -23.030 1.00 60.38 185 LYS A CA 1
ATOM 1445 C C . LYS A 1 185 ? -11.675 0.684 -22.340 1.00 60.38 185 LYS A C 1
ATOM 1447 O O . LYS A 1 185 ? -11.623 0.563 -21.115 1.00 60.38 185 LYS A O 1
ATOM 1452 N N . GLU A 1 186 ? -10.612 0.693 -23.131 1.00 62.34 186 GLU A N 1
ATOM 1453 C CA . GLU A 1 186 ? -9.288 1.059 -22.674 1.00 62.34 186 GLU A CA 1
ATOM 1454 C C . GLU A 1 186 ? -9.495 2.419 -22.014 1.00 62.34 186 GLU A C 1
ATOM 1456 O O . GLU A 1 186 ? -9.895 3.388 -22.658 1.00 62.34 186 GLU A O 1
ATOM 1461 N N . MET A 1 187 ? -9.441 2.444 -20.680 1.00 58.53 187 MET A N 1
ATOM 1462 C CA . MET A 1 187 ? -9.427 3.721 -19.989 1.00 58.53 187 MET A CA 1
ATOM 1463 C C . MET A 1 187 ? -8.135 4.385 -20.418 1.00 58.53 187 MET A C 1
ATOM 1465 O O . MET A 1 187 ? -7.071 3.802 -20.202 1.00 58.53 187 MET A O 1
ATOM 1469 N N . ASP A 1 188 ? -8.253 5.568 -21.015 1.00 85.69 188 ASP A N 1
ATOM 1470 C CA . ASP A 1 188 ? -7.107 6.381 -21.389 1.00 85.69 188 ASP A CA 1
ATOM 1471 C C . ASP A 1 188 ? -6.137 6.420 -20.203 1.00 85.69 188 ASP A C 1
ATOM 1473 O O . ASP A 1 188 ? -6.525 6.725 -19.068 1.00 85.69 188 ASP A O 1
ATOM 1477 N N . GLU A 1 189 ? -4.875 6.066 -20.445 1.00 81.56 189 GLU A N 1
ATOM 1478 C CA . GLU A 1 189 ? -3.839 6.009 -19.405 1.00 81.56 189 GLU A CA 1
ATOM 1479 C C . GLU A 1 189 ? -3.745 7.342 -18.642 1.00 81.56 189 GLU A C 1
ATOM 1481 O O . GLU A 1 189 ? -3.491 7.378 -17.436 1.00 81.56 189 GLU A O 1
ATOM 1486 N N . GLU A 1 190 ? -4.052 8.442 -19.331 1.00 86.56 190 GLU A N 1
ATOM 1487 C CA . GLU A 1 190 ? -4.145 9.788 -18.775 1.00 86.56 190 GLU A CA 1
ATOM 1488 C C . GLU A 1 190 ? -5.280 9.934 -17.743 1.00 86.56 190 GLU A C 1
ATOM 1490 O O . GLU A 1 190 ? -5.101 10.569 -16.699 1.00 86.56 190 GLU A O 1
ATOM 1495 N N . GLU A 1 191 ? -6.432 9.295 -17.964 1.00 90.50 191 GLU A N 1
ATOM 1496 C CA . GLU A 1 191 ? -7.541 9.289 -17.006 1.00 90.50 191 GLU A CA 1
ATOM 1497 C C . GLU A 1 191 ? -7.207 8.443 -15.770 1.00 90.50 191 GLU A C 1
ATOM 1499 O O . GLU A 1 191 ? -7.529 8.836 -14.644 1.00 90.50 191 GLU A O 1
ATOM 1504 N N . VAL A 1 192 ? -6.489 7.331 -15.951 1.00 84.44 192 VAL A N 1
ATOM 1505 C CA . VAL A 1 192 ? -5.998 6.495 -14.842 1.00 84.44 192 VAL A CA 1
ATOM 1506 C C . VAL A 1 192 ? -4.999 7.272 -13.981 1.00 84.44 192 VAL A C 1
ATOM 1508 O O . VAL A 1 192 ? -5.121 7.279 -12.752 1.00 84.44 192 VAL A O 1
ATOM 1511 N N . LEU A 1 193 ? -4.042 7.970 -14.602 1.00 89.75 193 LEU A N 1
ATOM 1512 C CA . LEU A 1 193 ? -3.073 8.812 -13.894 1.00 89.75 193 LEU A CA 1
ATOM 1513 C C . LEU A 1 193 ? -3.766 9.943 -13.128 1.00 89.75 193 LEU A C 1
ATOM 1515 O O . LEU A 1 193 ? -3.464 10.158 -11.950 1.00 89.75 193 LEU A O 1
ATOM 1519 N N . ARG A 1 194 ? -4.761 10.603 -13.737 1.00 95.56 194 ARG A N 1
ATOM 1520 C CA . ARG A 1 194 ? -5.533 11.659 -13.065 1.00 95.56 194 ARG A CA 1
ATOM 1521 C C . ARG A 1 194 ? -6.277 11.133 -11.838 1.00 95.56 194 ARG A C 1
ATOM 1523 O O . ARG A 1 194 ? -6.230 11.760 -10.780 1.00 95.56 194 ARG A O 1
ATOM 1530 N N . GLN A 1 195 ? -6.922 9.970 -11.946 1.00 88.94 195 GLN A N 1
ATOM 1531 C CA . GLN A 1 195 ? -7.603 9.335 -10.811 1.00 88.94 195 GLN A CA 1
ATOM 1532 C C . GLN A 1 195 ? -6.629 8.985 -9.678 1.00 88.94 195 GLN A C 1
ATOM 1534 O O . GLN A 1 195 ? -6.960 9.144 -8.500 1.00 88.94 195 GLN A O 1
ATOM 1539 N N . LEU A 1 196 ? -5.418 8.538 -10.016 1.00 90.12 196 LEU A N 1
ATOM 1540 C CA . LEU A 1 196 ? -4.393 8.193 -9.035 1.00 90.12 196 LEU A CA 1
ATOM 1541 C C . LEU A 1 196 ? -3.887 9.432 -8.275 1.00 90.12 196 LEU A C 1
ATOM 1543 O O . LEU A 1 196 ? -3.710 9.384 -7.054 1.00 90.12 196 LEU A O 1
ATOM 1547 N N . ASP A 1 197 ? -3.708 10.557 -8.966 1.00 93.00 197 ASP A N 1
ATOM 1548 C CA . ASP A 1 197 ? -3.315 11.825 -8.345 1.00 93.00 197 ASP A CA 1
ATOM 1549 C C . ASP A 1 197 ? -4.434 12.430 -7.488 1.00 93.00 197 ASP A C 1
ATOM 1551 O O . ASP A 1 197 ? -4.177 12.891 -6.370 1.00 93.00 197 ASP A O 1
ATOM 1555 N N . GLU A 1 198 ? -5.689 12.359 -7.942 1.00 94.00 198 GLU A N 1
ATOM 1556 C CA . GLU A 1 198 ? -6.855 12.731 -7.132 1.00 94.00 198 GLU A CA 1
ATOM 1557 C C . GLU A 1 198 ? -6.910 11.900 -5.837 1.00 94.00 198 GLU A C 1
ATOM 1559 O O . GLU A 1 198 ? -7.101 12.444 -4.743 1.00 94.00 198 GLU A O 1
ATOM 1564 N N . GLN A 1 199 ? -6.663 10.590 -5.925 1.00 91.31 199 GLN A N 1
ATOM 1565 C CA . GLN A 1 199 ? -6.625 9.708 -4.761 1.00 91.31 199 GLN A CA 1
ATOM 1566 C C . GLN A 1 199 ? -5.500 10.088 -3.784 1.00 91.31 199 GLN A C 1
ATOM 1568 O O . GLN A 1 199 ? -5.737 10.147 -2.571 1.00 91.31 199 GLN A O 1
ATOM 1573 N N . LYS A 1 200 ? -4.295 10.393 -4.285 1.00 89.25 200 LYS A N 1
ATOM 1574 C CA . LYS A 1 200 ? -3.170 10.866 -3.459 1.00 89.25 200 LYS A CA 1
ATOM 1575 C C . LYS A 1 200 ? -3.501 12.175 -2.744 1.00 89.25 200 LYS A C 1
ATOM 1577 O O . LYS A 1 200 ? -3.251 12.289 -1.544 1.00 89.25 200 LYS A O 1
ATOM 1582 N N . GLN A 1 201 ? -4.119 13.135 -3.433 1.00 92.19 201 GLN A N 1
ATOM 1583 C CA . GLN A 1 201 ? -4.536 14.400 -2.818 1.00 92.19 201 GLN A CA 1
ATOM 1584 C C . GLN A 1 201 ? -5.572 14.188 -1.710 1.00 92.19 201 GLN A C 1
ATOM 1586 O O . GLN A 1 201 ? -5.495 14.818 -0.653 1.00 92.19 201 GLN A O 1
ATOM 1591 N N . VAL A 1 202 ? -6.537 13.287 -1.916 1.00 89.88 202 VAL A N 1
ATOM 1592 C CA . VAL A 1 202 ? -7.528 12.945 -0.885 1.00 89.88 202 VAL A CA 1
ATOM 1593 C C . VAL A 1 202 ? -6.850 12.336 0.342 1.00 89.88 202 VAL A C 1
ATOM 1595 O O . VAL A 1 202 ? -7.179 12.718 1.467 1.00 89.88 202 VAL A O 1
ATOM 1598 N N . GLN A 1 203 ? -5.887 11.433 0.149 1.00 86.25 203 GLN A N 1
ATOM 1599 C CA . GLN A 1 203 ? -5.130 10.847 1.256 1.00 86.25 203 GLN A CA 1
ATOM 1600 C C . GLN A 1 203 ? -4.322 11.897 2.027 1.00 86.25 203 GLN A C 1
ATOM 1602 O O . GLN A 1 203 ? -4.372 11.902 3.257 1.00 86.25 203 GLN A O 1
ATOM 1607 N N . GLN A 1 204 ? -3.646 12.815 1.332 1.00 87.75 204 GLN A N 1
ATOM 1608 C CA . GLN A 1 204 ? -2.904 13.910 1.966 1.00 87.75 204 GLN A CA 1
ATOM 1609 C C . GLN A 1 204 ? -3.823 14.808 2.797 1.00 87.75 204 GLN A C 1
ATOM 1611 O O . GLN A 1 204 ? -3.575 15.005 3.985 1.00 87.75 204 GLN A O 1
ATOM 1616 N N . ARG A 1 205 ? -4.952 15.257 2.232 1.00 90.50 205 ARG A N 1
ATOM 1617 C CA . ARG A 1 205 ? -5.940 16.068 2.967 1.00 90.50 205 ARG A CA 1
ATOM 1618 C C . ARG A 1 205 ? -6.495 15.343 4.190 1.00 90.50 205 ARG A C 1
ATOM 1620 O O . ARG A 1 205 ? -6.735 15.963 5.226 1.00 90.50 205 ARG A O 1
ATOM 1627 N N . LEU A 1 206 ? -6.732 14.033 4.087 1.00 91.75 206 LEU A N 1
ATOM 1628 C CA . LEU A 1 206 ? -7.187 13.227 5.221 1.00 91.75 206 LEU A CA 1
ATOM 1629 C C . LEU A 1 206 ? -6.112 13.162 6.313 1.00 91.75 206 LEU A C 1
ATOM 1631 O O . LEU A 1 206 ? -6.433 13.321 7.491 1.00 91.75 206 LEU A O 1
ATOM 1635 N N . HIS A 1 207 ? -4.854 12.959 5.922 1.00 87.12 207 HIS A N 1
ATOM 1636 C CA . HIS A 1 207 ? -3.718 12.917 6.835 1.00 87.12 207 HIS A CA 1
ATOM 1637 C C . HIS A 1 207 ? -3.526 14.255 7.561 1.00 87.12 207 HIS A C 1
ATOM 1639 O O . HIS A 1 207 ? -3.461 14.274 8.787 1.00 87.12 207 HIS A O 1
ATOM 1645 N N . GLU A 1 208 ? -3.540 15.376 6.839 1.00 88.38 208 GLU A N 1
ATOM 1646 C CA . GLU A 1 208 ? -3.469 16.726 7.415 1.00 88.38 208 GLU A CA 1
ATOM 1647 C C . GLU A 1 208 ? -4.619 16.989 8.390 1.00 88.38 208 GLU A C 1
ATOM 1649 O O . GLU A 1 208 ? -4.416 17.500 9.491 1.00 88.38 208 GLU A O 1
ATOM 1654 N N . LYS A 1 209 ? -5.844 16.591 8.026 1.00 92.12 209 LYS A N 1
ATOM 1655 C CA . LYS A 1 209 ? -7.012 16.752 8.895 1.00 92.12 209 LYS A CA 1
ATOM 1656 C C . LYS A 1 209 ? -6.901 15.902 10.159 1.00 92.12 209 LYS A C 1
ATOM 1658 O O . LYS A 1 209 ? -7.277 16.367 11.233 1.00 92.12 209 LYS A O 1
ATOM 1663 N N . LEU A 1 210 ? -6.378 14.681 10.053 1.00 88.25 210 LEU A N 1
ATOM 1664 C CA . LEU A 1 210 ? -6.085 13.832 11.209 1.00 88.25 210 LEU A CA 1
ATOM 1665 C C . LEU A 1 210 ? -5.008 14.460 12.094 1.00 88.25 210 LEU A C 1
ATOM 1667 O O . LEU A 1 210 ? -5.220 14.558 13.300 1.00 88.25 210 LEU A O 1
ATOM 1671 N N . GLN A 1 211 ? -3.913 14.956 11.514 1.00 83.50 211 GLN A N 1
ATOM 1672 C CA . GLN A 1 211 ? -2.881 15.668 12.267 1.00 83.50 211 GLN A CA 1
ATOM 1673 C C . GLN A 1 211 ? -3.446 16.901 12.979 1.00 83.50 211 GLN A C 1
ATOM 1675 O O . GLN A 1 211 ? -3.177 17.085 14.161 1.00 83.50 211 GLN A O 1
ATOM 1680 N N . HIS A 1 212 ? -4.286 17.700 12.316 1.00 85.19 212 HIS A N 1
ATOM 1681 C CA . HIS A 1 212 ? -4.923 18.873 12.918 1.00 85.19 212 HIS A CA 1
ATOM 1682 C C . HIS A 1 212 ? -5.880 18.503 14.066 1.00 85.19 212 HIS A C 1
ATOM 1684 O O . HIS A 1 212 ? -5.965 19.199 15.078 1.00 85.19 212 HIS A O 1
ATOM 1690 N N . LEU A 1 213 ? -6.626 17.402 13.937 1.00 85.56 213 LEU A N 1
ATOM 1691 C CA . LEU A 1 213 ? -7.493 16.906 15.012 1.00 85.56 213 LEU A CA 1
ATOM 1692 C C . LEU A 1 213 ? -6.689 16.375 16.206 1.00 85.56 213 LEU A C 1
ATOM 1694 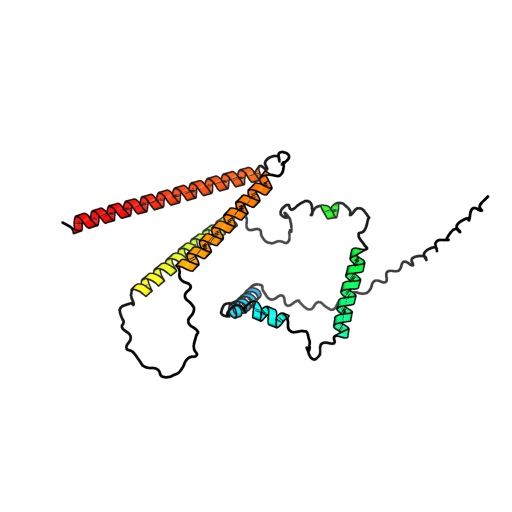O O . LEU A 1 213 ? -7.143 16.491 17.346 1.00 85.56 213 LEU A O 1
ATOM 1698 N N . LEU A 1 214 ? -5.512 15.805 15.948 1.00 80.19 214 LEU A N 1
ATOM 1699 C CA . LEU A 1 214 ? -4.598 15.326 16.979 1.00 80.19 214 LEU A CA 1
ATOM 1700 C C . LEU A 1 214 ? -3.859 16.481 17.670 1.00 80.19 214 LEU A C 1
ATOM 1702 O O . LEU A 1 214 ? -3.733 16.457 18.891 1.00 80.1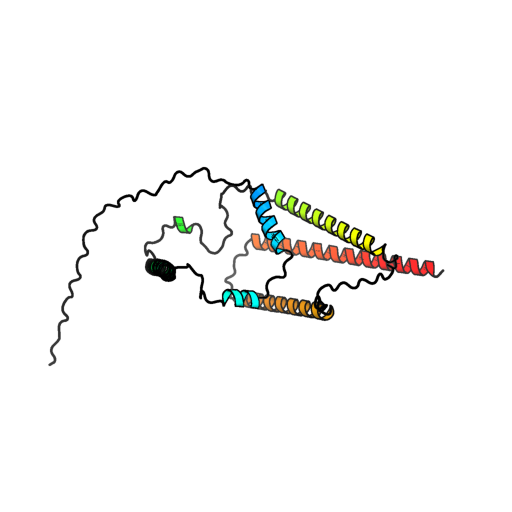9 214 LEU A O 1
ATOM 1706 N N . SER A 1 215 ? -3.441 17.513 16.932 1.00 77.62 215 SER A N 1
ATOM 1707 C CA . SER A 1 215 ? -2.736 18.682 17.477 1.00 77.62 215 SER A CA 1
ATOM 1708 C C . SER A 1 215 ? -3.655 19.670 18.204 1.00 77.62 215 SER A C 1
ATOM 1710 O O . SER A 1 215 ? -3.226 20.326 19.149 1.00 77.62 215 SER A O 1
ATOM 1712 N N . GLY A 1 216 ? -4.932 19.757 17.813 1.00 74.00 216 GLY A N 1
ATOM 1713 C CA . GLY A 1 216 ? -5.927 20.637 18.437 1.00 74.00 216 GLY A CA 1
ATOM 1714 C C . GLY A 1 216 ? -6.488 20.142 19.777 1.00 74.00 216 GLY A C 1
ATOM 1715 O O . GLY A 1 216 ? -7.207 20.886 20.448 1.00 74.00 216 GLY A O 1
ATOM 1716 N N . ARG A 1 217 ? -6.187 18.906 20.199 1.00 68.38 217 ARG A N 1
ATOM 1717 C CA . ARG A 1 217 ? -6.494 18.452 21.562 1.00 68.38 217 ARG A CA 1
ATOM 1718 C C . ARG A 1 217 ? -5.372 18.907 22.497 1.00 68.38 217 ARG A C 1
ATOM 1720 O O . ARG A 1 217 ? -4.229 18.534 22.250 1.00 68.38 217 ARG A O 1
ATOM 1727 N N . PRO A 1 218 ? -5.666 19.640 23.590 1.00 53.97 218 PRO A N 1
ATOM 1728 C CA . PRO A 1 218 ? -4.685 19.883 24.639 1.00 53.97 218 PRO A CA 1
ATOM 1729 C C . PRO A 1 218 ? -4.357 18.538 25.293 1.00 53.97 218 PRO A C 1
ATOM 1731 O O . PRO A 1 218 ? -5.049 18.069 26.193 1.00 53.97 218 PRO A O 1
ATOM 1734 N N . LEU A 1 219 ? -3.337 17.872 24.761 1.00 52.16 219 LEU A N 1
ATOM 1735 C CA . LEU A 1 219 ? -2.739 16.694 25.352 1.00 52.16 219 LEU A CA 1
ATOM 1736 C C . LEU A 1 219 ? -2.036 17.160 26.627 1.00 52.16 219 LEU A C 1
ATOM 1738 O O . LEU A 1 219 ? -1.000 17.825 26.572 1.00 52.16 219 LEU A O 1
ATOM 1742 N N . GLU A 1 220 ? -2.610 16.819 27.785 1.00 55.03 220 GLU A N 1
ATOM 1743 C CA . GLU A 1 220 ? -1.811 16.619 28.994 1.00 55.03 220 GLU A CA 1
ATOM 1744 C C . GLU A 1 220 ? -0.585 15.817 28.574 1.00 55.03 220 GLU A C 1
ATOM 1746 O O . GLU A 1 220 ? -0.758 14.723 28.044 1.00 55.03 220 GLU A O 1
ATOM 1751 N N . LYS A 1 221 ? 0.611 16.408 28.712 1.00 57.69 221 LYS A N 1
ATOM 1752 C CA . LYS A 1 221 ? 1.887 15.875 28.213 1.00 57.69 221 LYS A CA 1
ATOM 1753 C C . LYS A 1 221 ? 1.949 14.367 28.477 1.00 57.69 221 LYS A C 1
ATOM 1755 O O . LYS A 1 221 ? 2.229 13.979 29.615 1.00 57.69 221 LYS A O 1
ATOM 1760 N N . PRO A 1 222 ? 1.677 13.513 27.475 1.00 58.66 222 PRO A N 1
ATOM 1761 C CA . PRO A 1 222 ? 1.786 12.086 27.669 1.00 58.66 222 PRO A CA 1
ATOM 1762 C C . PRO A 1 222 ? 3.272 11.844 27.874 1.00 58.66 222 PRO A C 1
ATOM 1764 O O . PRO A 1 222 ? 4.090 12.321 27.084 1.00 58.66 222 PRO A O 1
ATOM 1767 N N . HIS A 1 223 ? 3.642 11.170 28.960 1.00 66.25 223 HIS A N 1
ATOM 1768 C CA . HIS A 1 223 ? 5.012 10.696 29.086 1.00 66.25 223 HIS A CA 1
ATOM 1769 C C . HIS A 1 223 ? 5.330 9.887 27.823 1.00 66.25 223 HIS A C 1
ATOM 1771 O O . HIS A 1 223 ? 4.581 8.953 27.524 1.00 66.25 223 HIS A O 1
ATOM 1777 N N . PRO A 1 224 ? 6.369 10.264 27.057 1.00 70.62 224 PRO A N 1
ATOM 1778 C CA . PRO A 1 224 ? 6.659 9.608 25.797 1.00 70.62 224 PRO A CA 1
ATOM 1779 C C . PRO A 1 224 ? 6.919 8.136 26.083 1.00 70.62 224 PRO A C 1
ATOM 1781 O O . PRO A 1 224 ? 7.760 7.787 26.917 1.00 70.62 224 PRO A O 1
ATOM 1784 N N . ASN A 1 225 ? 6.141 7.276 25.436 1.00 85.75 225 ASN A N 1
ATOM 1785 C CA . ASN A 1 225 ? 6.302 5.846 25.590 1.00 85.75 225 ASN A CA 1
ATOM 1786 C C . ASN A 1 225 ? 7.667 5.472 24.976 1.00 85.75 225 ASN A C 1
ATOM 1788 O O . ASN A 1 225 ? 7.893 5.774 23.804 1.00 85.75 225 ASN A O 1
ATOM 1792 N N . PRO A 1 226 ? 8.595 4.832 25.712 1.00 89.75 226 PRO A N 1
ATOM 1793 C CA . PRO A 1 226 ? 9.907 4.468 25.169 1.00 89.75 226 PRO A CA 1
ATOM 1794 C C . PRO A 1 226 ? 9.807 3.581 23.918 1.00 89.75 226 PRO A C 1
ATOM 1796 O O . PRO A 1 226 ? 10.673 3.644 23.051 1.00 89.75 226 PRO A O 1
ATOM 1799 N N . GLN A 1 227 ? 8.729 2.800 23.782 1.00 87.44 227 GLN A N 1
ATOM 1800 C CA . GLN A 1 227 ? 8.463 2.018 22.570 1.00 87.44 227 GLN A CA 1
ATOM 1801 C C . GLN A 1 227 ? 8.139 2.895 21.355 1.00 87.44 227 GLN A C 1
ATOM 1803 O O . GLN A 1 227 ? 8.532 2.571 20.241 1.00 87.44 227 GLN A O 1
ATOM 1808 N N . GLU A 1 228 ? 7.442 4.011 21.559 1.00 83.69 228 GLU A N 1
ATOM 1809 C CA . GLU A 1 228 ? 7.110 4.952 20.486 1.00 83.69 228 GLU A CA 1
ATOM 1810 C C . GLU A 1 228 ? 8.364 5.685 20.002 1.00 83.69 228 GLU A C 1
ATOM 1812 O O . GLU A 1 228 ? 8.563 5.837 18.803 1.00 83.69 228 GLU A O 1
ATOM 1817 N N . GLN A 1 229 ? 9.268 6.044 20.919 1.00 88.62 229 GLN A N 1
ATOM 1818 C CA . GLN A 1 229 ? 10.566 6.618 20.554 1.00 88.62 229 GLN A CA 1
ATOM 1819 C C . GLN A 1 229 ? 11.440 5.638 19.763 1.00 88.62 229 GLN A C 1
ATOM 1821 O O . GLN A 1 229 ? 12.097 6.049 18.811 1.00 88.62 229 GLN A O 1
ATOM 1826 N N . GLN A 1 230 ? 11.432 4.349 20.122 1.00 93.31 230 GLN A N 1
ATOM 1827 C CA . GLN A 1 230 ? 12.137 3.322 19.349 1.00 93.31 230 GLN A CA 1
ATOM 1828 C C . GLN A 1 230 ? 11.552 3.168 17.945 1.00 93.31 230 GLN A C 1
ATOM 1830 O O . GLN A 1 230 ? 12.307 3.151 16.982 1.00 93.31 230 GLN A O 1
ATOM 1835 N N . LEU A 1 231 ? 10.223 3.124 17.818 1.00 90.50 231 LEU A N 1
ATOM 1836 C CA . LEU A 1 231 ? 9.562 3.040 16.513 1.00 90.50 231 LEU A CA 1
ATOM 1837 C C . LEU A 1 231 ? 9.852 4.259 15.632 1.00 90.50 231 LEU A C 1
ATOM 1839 O O . LEU A 1 231 ? 10.077 4.103 14.436 1.00 90.50 231 LEU A O 1
ATOM 1843 N N . LEU A 1 232 ? 9.877 5.461 16.213 1.00 89.31 232 LEU A N 1
ATOM 1844 C CA . LEU A 1 232 ? 10.250 6.676 15.488 1.00 89.31 232 LEU A CA 1
ATOM 1845 C C . LEU A 1 232 ? 11.709 6.627 15.022 1.00 89.31 232 LEU A C 1
ATOM 1847 O O . LEU A 1 232 ? 11.980 6.932 13.866 1.00 89.31 232 LEU A O 1
ATOM 1851 N N . ALA A 1 233 ? 12.631 6.180 15.878 1.00 93.25 233 ALA A N 1
ATOM 1852 C CA . ALA A 1 233 ? 14.037 6.031 15.508 1.00 93.25 233 ALA A CA 1
ATOM 1853 C C . ALA A 1 233 ? 14.243 4.986 14.393 1.00 93.25 233 ALA A C 1
ATOM 1855 O O . ALA A 1 233 ? 14.996 5.236 13.455 1.00 93.25 233 ALA A O 1
ATOM 1856 N N . GLU A 1 234 ? 13.548 3.845 14.460 1.00 94.50 234 GLU A N 1
ATOM 1857 C CA . GLU A 1 234 ? 13.576 2.825 13.403 1.00 94.50 234 GLU A CA 1
ATOM 1858 C C . GLU A 1 234 ? 13.007 3.365 12.083 1.00 94.50 234 GLU A C 1
ATOM 1860 O O . GLU A 1 234 ? 13.571 3.113 11.019 1.00 94.50 234 GLU A O 1
ATOM 1865 N N . HIS A 1 235 ? 11.919 4.139 12.134 1.00 93.00 235 HIS A N 1
ATOM 1866 C CA . HIS A 1 235 ? 11.342 4.765 10.944 1.00 93.00 235 HIS A CA 1
ATOM 1867 C C . HIS A 1 235 ? 12.310 5.769 10.305 1.00 93.00 235 HIS A C 1
ATOM 1869 O O . HIS A 1 235 ? 12.528 5.728 9.097 1.00 93.00 235 HIS A O 1
ATOM 1875 N N . GLU A 1 236 ? 12.941 6.629 11.107 1.00 92.75 236 GLU A N 1
ATOM 1876 C CA . GLU A 1 236 ? 13.955 7.573 10.624 1.00 92.75 236 GLU A CA 1
ATOM 1877 C C . GLU A 1 236 ? 15.166 6.863 9.998 1.00 92.75 236 GLU A C 1
ATOM 1879 O O . GLU A 1 236 ? 15.740 7.351 9.022 1.00 92.75 236 GLU A O 1
ATOM 1884 N N . GLU A 1 237 ? 15.577 5.713 10.539 1.00 97.31 237 GLU A N 1
ATOM 1885 C CA . GLU A 1 237 ? 16.662 4.908 9.972 1.00 97.31 237 GLU A CA 1
ATOM 1886 C C . GLU A 1 237 ? 16.270 4.299 8.619 1.00 97.31 237 GLU A C 1
ATOM 1888 O O . GLU A 1 237 ? 17.052 4.347 7.665 1.00 97.31 237 GLU A O 1
ATOM 1893 N N . LEU A 1 238 ? 15.047 3.771 8.510 1.00 94.31 238 LEU A N 1
ATOM 1894 C CA . LEU A 1 238 ? 14.520 3.238 7.255 1.00 94.31 238 LEU A CA 1
ATOM 1895 C C . LEU A 1 238 ? 14.403 4.321 6.180 1.00 94.31 238 LEU A C 1
ATOM 1897 O O . LEU A 1 238 ? 14.808 4.079 5.042 1.00 94.31 238 LEU A O 1
ATOM 1901 N N . ASP A 1 239 ? 13.932 5.515 6.537 1.00 92.31 239 ASP A N 1
ATOM 1902 C CA . ASP A 1 239 ? 13.843 6.645 5.610 1.00 92.31 239 ASP A CA 1
ATOM 1903 C C . ASP A 1 239 ? 15.226 7.075 5.107 1.00 92.31 239 ASP A C 1
ATOM 1905 O O . ASP A 1 239 ? 15.416 7.269 3.904 1.00 92.31 239 ASP A O 1
ATOM 1909 N N . LYS A 1 240 ? 16.225 7.154 5.996 1.00 96.62 240 LYS A N 1
ATOM 1910 C CA . LYS A 1 240 ? 17.616 7.447 5.606 1.00 96.62 240 LYS A CA 1
ATOM 1911 C C . LYS A 1 240 ? 18.171 6.389 4.661 1.00 96.62 240 LYS A C 1
ATOM 1913 O O . LYS A 1 240 ? 18.820 6.727 3.674 1.00 96.62 240 LYS A O 1
ATOM 1918 N N . ARG A 1 241 ? 17.905 5.111 4.936 1.00 96.31 241 ARG A N 1
ATOM 1919 C CA . ARG A 1 241 ? 18.344 4.009 4.074 1.00 96.31 241 ARG A CA 1
ATOM 1920 C C . ARG A 1 241 ? 17.682 4.073 2.700 1.00 96.31 241 ARG A C 1
ATOM 1922 O O . ARG A 1 241 ? 18.359 3.874 1.696 1.00 96.31 241 ARG A O 1
ATOM 1929 N N . LEU A 1 242 ? 16.387 4.379 2.646 1.00 93.12 242 LEU A N 1
ATOM 1930 C CA . LEU A 1 242 ? 15.664 4.550 1.388 1.00 93.12 242 LEU A CA 1
ATOM 1931 C C . LEU A 1 242 ? 16.212 5.738 0.584 1.00 93.12 242 LEU A C 1
ATOM 1933 O O . LEU A 1 242 ? 16.419 5.614 -0.620 1.00 93.12 242 LEU A O 1
ATOM 1937 N N . GLN A 1 243 ? 16.499 6.866 1.241 1.00 92.00 243 GLN A N 1
ATOM 1938 C CA . GLN A 1 243 ? 17.125 8.025 0.597 1.00 92.00 243 GLN A CA 1
ATOM 1939 C C . GLN A 1 243 ? 18.493 7.679 0.001 1.00 92.00 243 GLN A C 1
ATOM 1941 O O . GLN A 1 243 ? 18.730 7.984 -1.165 1.00 92.00 243 GLN A O 1
ATOM 1946 N N . GLN A 1 244 ? 19.346 6.974 0.750 1.00 96.88 244 GLN A N 1
ATOM 1947 C CA . GLN A 1 244 ? 20.647 6.512 0.255 1.00 96.88 244 GLN A CA 1
ATOM 1948 C C . GLN A 1 244 ? 20.506 5.608 -0.974 1.00 96.88 244 GLN A C 1
ATOM 1950 O O . GLN A 1 244 ? 21.233 5.786 -1.945 1.00 96.88 244 GLN A O 1
ATOM 1955 N N . GLN A 1 245 ? 19.542 4.681 -0.971 1.00 95.06 245 GLN A N 1
ATOM 1956 C CA . GLN A 1 245 ? 19.282 3.824 -2.132 1.00 95.06 245 GLN A CA 1
ATOM 1957 C C . GLN A 1 245 ? 18.816 4.626 -3.352 1.00 95.06 245 GLN A C 1
ATOM 1959 O O . GLN A 1 245 ? 19.246 4.346 -4.467 1.00 95.06 245 GLN A O 1
ATOM 1964 N N . MET A 1 246 ? 17.967 5.641 -3.167 1.00 91.19 246 MET A N 1
ATOM 1965 C CA . MET A 1 246 ? 17.557 6.504 -4.279 1.00 91.19 246 MET A CA 1
ATOM 1966 C C . MET A 1 246 ? 18.717 7.343 -4.830 1.00 91.19 246 MET A C 1
ATOM 1968 O O . MET A 1 246 ? 18.802 7.537 -6.040 1.00 91.19 246 MET A O 1
ATOM 1972 N N . GLU A 1 247 ? 19.606 7.844 -3.970 1.00 95.44 247 GLU A N 1
ATOM 1973 C CA . GLU A 1 247 ? 20.810 8.570 -4.396 1.00 95.44 247 GLU A CA 1
ATOM 1974 C C . GLU A 1 247 ? 21.794 7.661 -5.139 1.00 95.44 247 GLU A C 1
ATOM 1976 O O . GLU A 1 247 ? 22.346 8.066 -6.162 1.00 95.44 247 GLU A O 1
ATOM 1981 N N . GLU A 1 248 ? 21.963 6.420 -4.682 1.00 96.06 248 GLU A N 1
ATOM 1982 C CA . GLU A 1 248 ? 22.787 5.420 -5.359 1.00 96.06 248 GLU A CA 1
ATOM 1983 C C . GLU A 1 248 ? 22.251 5.115 -6.763 1.00 96.06 248 GLU A C 1
ATOM 1985 O O . GLU A 1 248 ? 23.012 5.159 -7.729 1.00 96.06 248 GLU A O 1
ATOM 1990 N N . VAL A 1 249 ? 20.940 4.888 -6.900 1.00 93.19 249 VAL A N 1
ATOM 1991 C CA . VAL A 1 249 ? 20.305 4.656 -8.208 1.00 93.19 249 VAL A CA 1
ATOM 1992 C C . VAL A 1 249 ? 20.497 5.859 -9.132 1.00 93.19 249 VAL A C 1
ATOM 1994 O O . VAL A 1 249 ? 20.915 5.680 -10.273 1.00 93.19 249 VAL A O 1
ATOM 1997 N N . ARG A 1 250 ? 20.296 7.091 -8.644 1.00 93.94 250 ARG A N 1
ATOM 1998 C CA . ARG A 1 250 ? 20.554 8.305 -9.443 1.00 93.94 250 ARG A CA 1
ATOM 1999 C C . ARG A 1 250 ? 22.011 8.405 -9.889 1.00 93.94 250 ARG A C 1
ATOM 2001 O O . ARG A 1 250 ? 22.280 8.755 -11.033 1.00 93.94 250 ARG A O 1
ATOM 2008 N N . SER A 1 251 ? 22.955 8.075 -9.009 1.00 96.94 251 SER A N 1
ATOM 2009 C CA . SER A 1 251 ? 24.378 8.072 -9.353 1.00 96.94 251 SER A CA 1
ATOM 2010 C C . SER A 1 251 ? 24.704 7.033 -10.433 1.00 96.94 251 SER A C 1
ATOM 2012 O O . SER A 1 251 ? 25.477 7.323 -11.349 1.00 96.94 251 SER A O 1
ATOM 2014 N N . GLN A 1 252 ? 24.090 5.848 -10.367 1.00 96.38 252 GLN A N 1
ATOM 2015 C CA . GLN A 1 252 ? 24.226 4.813 -11.394 1.00 96.38 252 GLN A CA 1
ATOM 2016 C C . GLN A 1 252 ? 23.624 5.259 -12.735 1.00 96.38 252 GLN A C 1
ATOM 2018 O O . GLN A 1 252 ? 24.259 5.079 -13.774 1.00 96.38 252 GLN A O 1
ATOM 2023 N N . GLU A 1 253 ? 22.448 5.891 -12.726 1.00 94.12 253 GLU A N 1
ATOM 2024 C CA . GLU A 1 253 ? 21.813 6.453 -13.927 1.00 94.12 253 GLU A CA 1
ATOM 2025 C C . GLU A 1 253 ? 22.692 7.524 -14.590 1.00 94.12 253 GLU A C 1
ATOM 2027 O O . GLU A 1 253 ? 22.893 7.500 -15.805 1.00 94.12 253 GLU A O 1
ATOM 2032 N N . GLU A 1 254 ? 23.281 8.433 -13.808 1.00 97.75 254 GLU A N 1
ATOM 2033 C CA . GLU A 1 254 ? 24.220 9.436 -14.324 1.00 97.75 254 GLU A CA 1
ATOM 2034 C C . GLU A 1 254 ? 25.484 8.802 -14.918 1.00 97.75 254 GLU A C 1
ATOM 2036 O O . GLU A 1 254 ? 25.975 9.250 -15.958 1.00 97.75 254 GLU A O 1
ATOM 2041 N N . ALA A 1 255 ? 26.012 7.746 -14.293 1.00 97.75 255 ALA A N 1
ATOM 2042 C CA . ALA A 1 255 ? 27.168 7.020 -14.809 1.00 97.75 255 ALA A CA 1
ATOM 2043 C C . ALA A 1 255 ? 26.859 6.331 -16.148 1.00 97.75 255 ALA A C 1
ATOM 2045 O O . ALA A 1 255 ? 27.652 6.434 -17.086 1.00 97.75 255 ALA A O 1
ATOM 2046 N N . LEU A 1 256 ? 25.695 5.683 -16.263 1.00 97.00 256 LEU A N 1
ATOM 2047 C CA . LEU A 1 256 ? 25.231 5.083 -17.516 1.00 97.00 256 LEU A CA 1
ATOM 2048 C C . LEU A 1 256 ? 25.039 6.138 -18.606 1.00 97.00 256 LEU A C 1
ATOM 2050 O O . LEU A 1 256 ? 25.459 5.924 -19.742 1.00 97.00 256 LEU A O 1
ATOM 2054 N N . ARG A 1 257 ? 24.483 7.301 -18.254 1.00 97.94 257 ARG A N 1
ATOM 2055 C CA . ARG A 1 257 ? 24.305 8.417 -19.189 1.00 97.94 257 ARG A CA 1
ATOM 2056 C C . ARG A 1 257 ? 25.641 8.921 -19.738 1.00 97.94 257 ARG A C 1
ATOM 2058 O O . ARG A 1 257 ? 25.767 9.096 -20.945 1.00 97.94 257 ARG A O 1
ATOM 2065 N N . ARG A 1 258 ? 26.664 9.063 -18.888 1.00 98.44 258 ARG A N 1
ATOM 2066 C CA . ARG A 1 258 ? 28.025 9.429 -19.328 1.00 98.44 258 ARG A CA 1
ATOM 2067 C C . ARG A 1 258 ? 28.660 8.371 -20.228 1.00 98.44 258 ARG A C 1
ATOM 2069 O O . ARG A 1 258 ? 29.304 8.721 -21.210 1.00 98.44 258 ARG A O 1
ATOM 2076 N N . LEU A 1 259 ? 28.489 7.086 -19.912 1.00 98.06 259 LEU A N 1
ATOM 2077 C CA . LEU A 1 259 ? 28.981 6.000 -20.769 1.00 98.06 259 LEU A CA 1
ATOM 2078 C C . LEU A 1 259 ? 28.292 6.009 -22.139 1.00 98.06 259 LEU A C 1
ATOM 2080 O O . LEU A 1 259 ? 28.944 5.786 -23.156 1.00 98.06 259 LEU A O 1
ATOM 2084 N N . GLN A 1 260 ? 26.992 6.302 -22.174 1.00 97.44 260 GLN A N 1
ATOM 2085 C CA . GLN A 1 260 ? 26.236 6.437 -23.414 1.00 97.44 260 GLN A CA 1
ATOM 2086 C C . GLN A 1 260 ? 26.725 7.626 -24.253 1.00 97.44 260 GLN A C 1
ATOM 2088 O O . GLN A 1 260 ? 26.896 7.476 -25.461 1.00 97.44 260 GLN A O 1
ATOM 2093 N N . GLU A 1 261 ? 26.997 8.775 -23.629 1.00 98.31 261 GLU A N 1
ATOM 2094 C CA . GLU A 1 261 ? 27.585 9.946 -24.297 1.00 98.31 261 GLU A CA 1
ATOM 2095 C C . GLU A 1 261 ? 28.963 9.612 -24.895 1.00 98.31 261 GLU A C 1
ATOM 2097 O O . GLU A 1 261 ? 29.190 9.848 -26.079 1.00 98.31 261 GLU A O 1
ATOM 2102 N N . GLN A 1 262 ? 29.846 8.951 -24.137 1.00 98.31 262 GLN A N 1
ATOM 2103 C CA . GLN A 1 262 ? 31.157 8.508 -24.639 1.00 98.31 262 GLN A CA 1
ATOM 2104 C C . GLN A 1 262 ? 31.045 7.522 -25.810 1.00 98.31 262 GLN A C 1
ATOM 2106 O O . GLN A 1 262 ? 31.809 7.599 -26.771 1.00 98.31 262 GLN A O 1
ATOM 2111 N N . ALA A 1 263 ? 30.093 6.587 -25.751 1.00 97.38 263 ALA A N 1
ATOM 2112 C CA . ALA A 1 263 ? 29.855 5.645 -26.841 1.00 97.38 263 ALA A CA 1
ATOM 2113 C C . ALA A 1 263 ? 29.367 6.353 -28.116 1.00 97.38 263 ALA A C 1
ATOM 2115 O O . ALA A 1 263 ? 29.769 5.975 -29.216 1.00 97.38 263 ALA A O 1
ATOM 2116 N N . GLN A 1 264 ? 28.538 7.393 -27.979 1.00 97.75 264 GLN A N 1
ATOM 2117 C CA . GLN A 1 264 ? 28.090 8.217 -29.103 1.00 97.75 264 GLN A CA 1
ATOM 2118 C C . GLN A 1 264 ? 29.233 9.043 -29.705 1.00 97.75 264 GLN A C 1
ATOM 2120 O O . GLN A 1 264 ? 29.334 9.121 -30.927 1.00 97.75 264 GLN A O 1
ATOM 2125 N N . GLU A 1 265 ? 30.116 9.608 -28.876 1.00 98.06 265 GLU A N 1
ATOM 2126 C CA . GLU A 1 265 ? 31.313 10.322 -29.341 1.00 98.06 265 GLU A CA 1
ATOM 2127 C C . GLU A 1 265 ? 32.247 9.401 -30.136 1.00 98.06 265 GLU A C 1
ATOM 2129 O O . GLU A 1 265 ? 32.687 9.762 -31.224 1.00 98.06 265 GLU A O 1
ATOM 2134 N N . LEU A 1 266 ? 32.500 8.184 -29.641 1.00 97.50 266 LEU A N 1
ATOM 2135 C CA . LEU A 1 266 ? 33.318 7.196 -30.352 1.00 97.50 266 LEU A CA 1
ATOM 2136 C C . LEU A 1 266 ? 32.672 6.715 -31.655 1.00 97.50 266 LEU A C 1
ATOM 2138 O O . LEU A 1 266 ? 33.389 6.450 -32.610 1.00 97.50 266 LEU A O 1
ATOM 2142 N N . ALA A 1 267 ? 31.343 6.601 -31.710 1.00 95.75 267 ALA A N 1
ATOM 2143 C CA . ALA A 1 267 ? 30.630 6.211 -32.926 1.00 95.75 267 ALA A CA 1
ATOM 2144 C C . ALA A 1 267 ? 30.609 7.316 -33.999 1.00 95.75 267 ALA A C 1
ATOM 2146 O O . ALA A 1 267 ? 30.375 7.026 -35.171 1.00 95.75 267 ALA A O 1
ATOM 2147 N N . ALA A 1 268 ? 30.814 8.575 -33.603 1.00 95.56 268 ALA A N 1
ATOM 2148 C CA . ALA A 1 268 ? 30.873 9.715 -34.512 1.00 95.56 268 ALA A CA 1
ATOM 2149 C C . ALA A 1 268 ? 32.261 9.918 -35.156 1.00 95.56 268 ALA A C 1
ATOM 2151 O O . ALA A 1 268 ? 32.372 10.706 -36.100 1.00 95.56 268 ALA A O 1
ATOM 2152 N N . HIS A 1 269 ? 33.296 9.237 -34.652 1.00 89.44 269 HIS A N 1
ATOM 2153 C CA . HIS A 1 269 ? 34.676 9.279 -35.145 1.00 89.44 269 HIS A CA 1
ATOM 2154 C C . HIS A 1 269 ? 35.002 8.099 -36.065 1.00 89.44 269 HIS A C 1
ATOM 2156 O O . HIS A 1 269 ? 35.740 8.342 -37.049 1.00 89.44 269 HIS A O 1
#